Protein AF-A0A1F6C4S8-F1 (afdb_monomer_lite)

Sequence (218 aa):
MKLMVLKKRGKLPQDAGGTPIMFTEGRHMRPRVSVSGRSILLPSPMGRSEFFPLQNGQQFLFVRDLGKKTRNAWFAGMDEQYPFVTRMPWRTFKVWKKRGEKAFYEALRPSVITNLEELHTPRRAERQGDMWLFPMPYSWDELLKAFLIVDGKSMTPRRAKKESVLDSRHCLTGRCVENVYFSYTRCWLGEGVIEAPHHKPRVLKGPHLIARTWKCGD

Radius of gyration: 19.43 Å; chains: 1; bounding box: 50×36×51 Å

Foldseek 3Di:
DDDPPPPDDDDDDQAALPQGEDEDDDPPDDFDQFDDFSYTYGHDCPDRWDWAADPNRQKIKIWDDPDDPDIWIKIWGDDPHGTDIDTDDVVLVVQCVPPNDVSSVVLLDDPLQVVQVVVDPPWHWDDDHQKTKTQDPDAPVVVQVVCCVPVVDRWDWDAFDQPDFPPDQKTDGGTKTFQDADPNFGWIWGAAWIDGVPTDIDHRHGIIIMGGSDDPDD

Secondary structure (DSSP, 8-state):
-------S-PPPP-EETTEEEEEEP-SSS----EEETTEEEEE---SSEEEEEEGGGTEEEEEEE-STT-EEEEEEEEETTEEEEEEE-HHHHHHHHHHHHHHHHHHHS-HHHHHHHHHTTT---EEETTEEEEE-SS-HHHHHHHHHHHHS-----EEEEEEESTTSS-EEEEEEEEEEEETTEEEEEEEEEEEETTEEEEEEEEEEEEEES-----

Organism: NCBI:txid1798476

pLDDT: mean 82.68, std 16.05, range [26.66, 98.19]

Structure (mmCIF, N/CA/C/O backbone):
data_AF-A0A1F6C4S8-F1
#
_entry.id   AF-A0A1F6C4S8-F1
#
loop_
_atom_site.group_PDB
_atom_site.id
_atom_site.type_symbol
_atom_site.label_atom_id
_atom_site.label_alt_id
_atom_site.label_comp_id
_atom_site.label_asym_id
_atom_site.label_entity_id
_atom_site.label_seq_id
_atom_site.pdbx_PDB_ins_code
_atom_site.Cartn_x
_atom_site.Cartn_y
_atom_site.Cartn_z
_atom_site.occupancy
_atom_site.B_iso_or_equiv
_atom_site.auth_seq_id
_atom_site.auth_comp_id
_atom_site.auth_asym_id
_atom_site.auth_atom_id
_atom_site.pdbx_PDB_model_num
ATOM 1 N N . MET A 1 1 ? -20.521 19.482 8.879 1.00 34.78 1 MET A N 1
ATOM 2 C CA . MET A 1 1 ? -20.114 18.098 9.215 1.00 34.78 1 MET A CA 1
ATOM 3 C C . MET A 1 1 ? -20.315 17.894 10.718 1.00 34.78 1 MET A C 1
ATOM 5 O O . MET A 1 1 ? -19.583 18.492 11.497 1.00 34.78 1 MET A O 1
ATOM 9 N N . LYS A 1 2 ? -21.364 17.177 11.151 1.00 26.66 2 LYS A N 1
ATOM 10 C CA . LYS A 1 2 ? -21.615 16.930 12.585 1.00 26.66 2 LYS A CA 1
ATOM 11 C C . LYS A 1 2 ? -20.553 15.956 13.100 1.00 26.66 2 LYS A C 1
ATOM 13 O O . LYS A 1 2 ? -20.546 14.797 12.703 1.00 26.66 2 LYS A O 1
ATOM 18 N N . LEU A 1 3 ? -19.652 16.425 13.965 1.00 29.69 3 LEU A N 1
ATOM 19 C CA . LEU A 1 3 ? -18.779 15.537 14.726 1.00 29.69 3 LEU A CA 1
ATOM 20 C C . LEU A 1 3 ? -19.650 14.647 15.625 1.00 29.69 3 LEU A C 1
ATOM 22 O O . LEU A 1 3 ? -20.226 15.135 16.598 1.00 29.69 3 LEU A O 1
ATOM 26 N N . MET A 1 4 ? -19.692 13.341 15.362 1.00 28.86 4 MET A N 1
ATOM 27 C CA . MET A 1 4 ? -20.004 12.369 16.411 1.00 28.86 4 MET A CA 1
ATOM 28 C C . MET A 1 4 ? -18.773 12.246 17.308 1.00 28.86 4 MET A C 1
ATOM 30 O O . MET A 1 4 ? -17.944 11.356 17.160 1.00 28.86 4 MET A O 1
ATOM 34 N N . VAL A 1 5 ? -18.633 13.184 18.245 1.00 34.03 5 VAL A N 1
ATOM 35 C CA . VAL A 1 5 ? -17.790 12.956 19.418 1.00 34.03 5 VAL A CA 1
ATOM 36 C C . VAL A 1 5 ? -18.531 11.927 20.266 1.00 34.03 5 VAL A C 1
ATOM 38 O O . VAL A 1 5 ? -19.573 12.239 20.843 1.00 34.03 5 VAL A O 1
ATOM 41 N N . LEU A 1 6 ? -18.013 10.699 20.337 1.00 40.66 6 LEU A N 1
ATOM 42 C CA . LEU A 1 6 ? -18.494 9.651 21.243 1.00 40.66 6 LEU A CA 1
ATOM 43 C C . LEU A 1 6 ? -18.205 10.059 22.700 1.00 40.66 6 LEU A C 1
ATOM 45 O O . LEU A 1 6 ? -17.291 9.562 23.347 1.00 40.66 6 LEU A O 1
ATOM 49 N N . LYS A 1 7 ? -18.981 11.016 23.218 1.00 38.03 7 LYS A N 1
ATOM 50 C CA . LYS A 1 7 ? -19.024 11.391 24.641 1.00 38.03 7 LYS A CA 1
ATOM 51 C C . LYS A 1 7 ? -20.277 10.881 25.362 1.00 38.03 7 LYS A C 1
ATOM 53 O O . LYS A 1 7 ? -20.412 11.097 26.560 1.00 38.03 7 LYS A O 1
ATOM 58 N N . LYS A 1 8 ? -21.169 10.158 24.682 1.00 33.06 8 LYS A N 1
ATOM 59 C CA . LYS A 1 8 ? -22.319 9.470 25.289 1.00 33.06 8 LYS A CA 1
ATOM 60 C C . LYS A 1 8 ? -22.552 8.146 24.571 1.00 33.06 8 LYS A C 1
ATOM 62 O O . LYS A 1 8 ? -22.814 8.179 23.380 1.00 33.06 8 LYS A O 1
ATOM 67 N N . ARG A 1 9 ? -22.431 7.030 25.306 1.00 39.50 9 ARG A N 1
ATOM 68 C CA . ARG A 1 9 ? -23.038 5.695 25.085 1.00 39.50 9 ARG A CA 1
ATOM 69 C C . ARG A 1 9 ? -23.632 5.434 23.680 1.00 39.50 9 ARG A C 1
ATOM 71 O O . ARG A 1 9 ? -24.815 5.138 23.556 1.00 39.50 9 ARG A O 1
ATOM 78 N N . GLY A 1 10 ? -22.829 5.543 22.625 1.00 47.66 10 GLY A N 1
ATOM 79 C CA . GLY A 1 10 ? -23.188 5.015 21.313 1.00 47.66 10 GLY A CA 1
ATOM 80 C C . GLY A 1 10 ? -22.965 3.510 21.332 1.00 47.66 10 GLY A C 1
ATOM 81 O O . GLY A 1 10 ? -22.004 3.055 21.957 1.00 47.66 10 GLY A O 1
ATOM 82 N N . LYS A 1 11 ? -23.838 2.733 20.680 1.00 58.25 11 LYS A N 1
ATOM 83 C CA . LYS A 1 11 ? -23.533 1.325 20.402 1.00 58.25 11 LYS A CA 1
ATOM 84 C C . LYS A 1 11 ? -22.200 1.291 19.654 1.00 58.25 11 LYS A C 1
ATOM 86 O O . LYS A 1 11 ? -22.031 2.012 18.671 1.00 58.25 11 LYS A O 1
ATOM 91 N N . LEU A 1 12 ? -21.244 0.525 20.171 1.00 69.94 12 LEU A N 1
ATOM 92 C CA . LEU A 1 12 ? -19.985 0.286 19.475 1.00 69.94 12 LEU A CA 1
ATOM 93 C C . LEU A 1 12 ? -20.300 -0.313 18.101 1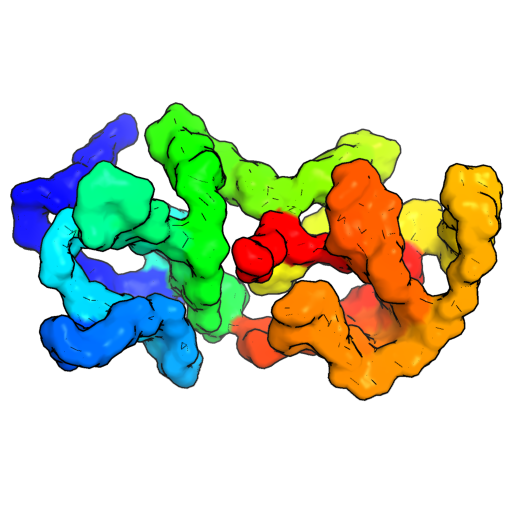.00 69.94 12 LEU A C 1
ATOM 95 O O . LEU A 1 12 ? -21.265 -1.080 18.006 1.00 69.94 12 LEU A O 1
ATOM 99 N N . PRO A 1 13 ? -19.533 0.031 17.052 1.00 76.88 13 PRO A N 1
ATOM 100 C CA . PRO A 1 13 ? -19.725 -0.608 15.762 1.00 76.88 13 PRO A CA 1
ATOM 101 C C . PRO A 1 13 ? -19.552 -2.119 15.945 1.00 76.88 13 PRO A C 1
ATOM 103 O O . PRO A 1 13 ? -18.583 -2.566 16.561 1.00 76.88 13 PRO A O 1
ATOM 106 N N . GLN A 1 14 ? -20.544 -2.877 15.484 1.00 83.44 14 GLN A N 1
ATOM 107 C CA . GLN A 1 14 ? -20.555 -4.338 15.574 1.00 83.44 14 GLN A CA 1
ATOM 108 C C . GLN A 1 14 ? -19.914 -4.974 14.340 1.00 83.44 14 GLN A C 1
ATOM 110 O O . GLN A 1 14 ? -19.445 -6.107 14.413 1.00 83.44 14 GLN A O 1
ATOM 115 N N . ASP A 1 15 ? -19.832 -4.227 13.239 1.00 87.00 15 ASP A N 1
ATOM 116 C CA . ASP A 1 15 ? -19.178 -4.631 12.008 1.00 87.00 15 ASP A CA 1
ATOM 117 C C . ASP A 1 15 ? -18.575 -3.432 11.253 1.00 87.00 15 ASP A C 1
ATOM 119 O O . ASP A 1 15 ? -18.863 -2.269 11.552 1.00 87.00 15 ASP A O 1
ATOM 123 N N . ALA A 1 16 ? -17.711 -3.734 10.286 1.00 83.19 16 ALA A N 1
ATOM 124 C CA . ALA A 1 16 ? -17.280 -2.815 9.242 1.00 83.19 16 ALA A CA 1
ATOM 125 C C . ALA A 1 16 ? -17.349 -3.538 7.896 1.00 83.19 16 ALA A C 1
ATOM 127 O O . ALA A 1 16 ? -16.671 -4.549 7.703 1.00 83.19 16 ALA A O 1
ATOM 128 N N . GLY A 1 17 ? -18.195 -3.053 6.985 1.00 78.62 17 GLY A N 1
ATOM 129 C CA . GLY A 1 17 ? -18.415 -3.689 5.682 1.00 78.62 17 GLY A CA 1
ATOM 130 C C . GLY A 1 17 ? -18.831 -5.161 5.788 1.00 78.62 17 GLY A C 1
ATOM 131 O O . GLY A 1 17 ? -18.385 -5.973 4.979 1.00 78.62 17 GLY A O 1
ATOM 132 N N . GLY A 1 18 ? -19.612 -5.524 6.814 1.00 81.94 18 GLY A N 1
ATOM 133 C CA . GLY A 1 18 ? -20.037 -6.904 7.065 1.00 81.94 18 GLY A CA 1
ATOM 134 C C . GLY A 1 18 ? -19.012 -7.788 7.787 1.00 81.94 18 GLY A C 1
ATOM 135 O O . GLY A 1 18 ? -19.327 -8.938 8.088 1.00 81.94 18 GLY A O 1
ATOM 136 N N . THR A 1 19 ? -17.812 -7.287 8.110 1.00 83.88 19 THR A N 1
ATOM 137 C CA . THR A 1 19 ? -16.880 -8.002 8.999 1.00 83.88 19 THR A CA 1
ATOM 138 C C . THR A 1 19 ? -17.174 -7.684 10.461 1.00 83.88 19 THR A C 1
ATOM 140 O O . THR A 1 19 ? -17.049 -6.519 10.841 1.00 83.88 19 THR A O 1
ATOM 143 N N . PRO A 1 20 ? -17.439 -8.697 11.312 1.00 89.00 20 PRO A N 1
ATOM 144 C CA . PRO A 1 20 ? -17.612 -8.512 12.747 1.00 89.00 20 PRO A CA 1
ATOM 145 C C . PRO A 1 20 ? -16.419 -7.831 13.429 1.00 89.00 20 PRO A C 1
ATOM 147 O O . PRO A 1 20 ? -15.257 -8.204 13.229 1.00 89.00 20 PRO A O 1
ATOM 150 N N . ILE A 1 21 ? -16.724 -6.883 14.311 1.00 88.12 21 ILE A N 1
ATOM 151 C CA . ILE A 1 21 ? -15.776 -6.257 15.231 1.00 88.12 21 ILE A CA 1
ATOM 152 C C . ILE A 1 21 ? -15.985 -6.884 16.608 1.00 88.12 21 ILE A C 1
ATOM 154 O O . ILE A 1 21 ? -17.029 -6.714 17.236 1.00 88.12 21 ILE A O 1
ATOM 158 N N . MET A 1 22 ? -14.978 -7.609 17.089 1.00 87.00 22 MET A N 1
ATOM 159 C CA . MET A 1 22 ? -15.005 -8.236 18.408 1.00 87.00 22 MET A CA 1
ATOM 160 C C . MET A 1 22 ? -14.165 -7.427 19.385 1.00 87.00 22 MET A C 1
ATOM 162 O O . MET A 1 22 ? -13.027 -7.050 19.096 1.00 87.00 22 MET A O 1
ATOM 166 N N . PHE A 1 23 ? -14.715 -7.203 20.5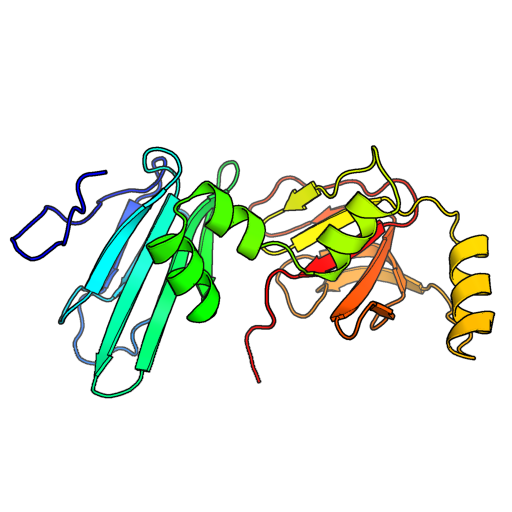72 1.00 83.50 23 PHE A N 1
ATOM 167 C CA . PHE A 1 23 ? -14.039 -6.486 21.639 1.00 83.50 23 PHE A CA 1
ATOM 168 C C . PHE A 1 23 ? -13.470 -7.482 22.646 1.00 83.50 23 PHE A C 1
ATOM 170 O O . PHE A 1 23 ? -14.220 -8.220 23.274 1.00 83.50 23 PHE A O 1
ATOM 177 N N . THR A 1 24 ? -12.147 -7.524 22.809 1.00 76.69 24 THR A N 1
ATOM 178 C CA . THR A 1 24 ? -11.516 -8.437 23.770 1.00 76.69 24 THR A CA 1
ATOM 179 C C . THR A 1 24 ? -11.735 -7.928 25.193 1.00 76.69 24 THR A C 1
ATOM 181 O O . THR A 1 24 ? -11.304 -6.815 25.528 1.00 76.69 24 THR A O 1
ATOM 184 N N . GLU A 1 25 ? -12.366 -8.742 26.033 1.00 63.88 25 GLU A N 1
ATOM 185 C CA . GLU A 1 25 ? -12.533 -8.483 27.462 1.00 63.88 25 GLU A CA 1
ATOM 186 C C . GLU A 1 25 ? -11.276 -8.925 28.224 1.00 63.88 25 GLU A C 1
ATOM 188 O O . GLU A 1 25 ? -10.832 -10.063 28.118 1.00 63.88 25 GLU A O 1
ATOM 193 N N . GLY A 1 26 ? -10.653 -8.011 28.972 1.00 54.91 26 GLY A N 1
ATOM 194 C CA . GLY A 1 26 ? -9.509 -8.352 29.819 1.00 54.91 26 GLY A CA 1
ATOM 195 C C . GLY A 1 26 ? -8.641 -7.152 30.178 1.00 54.91 26 GLY A C 1
ATOM 196 O O . GLY A 1 26 ? -8.022 -6.536 29.314 1.00 54.91 26 GLY A O 1
ATOM 197 N N . ARG A 1 27 ? -8.538 -6.845 31.478 1.00 50.50 27 ARG A N 1
ATOM 198 C CA . ARG A 1 27 ? -7.627 -5.811 32.015 1.00 50.50 27 ARG A CA 1
ATOM 199 C C . ARG A 1 27 ? -6.143 -6.213 31.947 1.00 50.50 27 ARG A C 1
ATOM 201 O O . ARG A 1 27 ? -5.288 -5.347 32.099 1.00 50.50 27 ARG A O 1
ATOM 208 N N . HIS A 1 28 ? -5.842 -7.495 31.706 1.00 44.47 28 HIS A N 1
ATOM 209 C CA . HIS A 1 28 ? -4.497 -8.071 31.861 1.00 44.47 28 HIS A CA 1
ATOM 210 C C . HIS A 1 28 ? -3.870 -8.637 30.580 1.00 44.47 28 HIS A C 1
ATOM 212 O O . HIS A 1 28 ? -2.682 -8.952 30.578 1.00 44.47 28 HIS A O 1
ATOM 218 N N . MET A 1 29 ? -4.607 -8.720 29.469 1.00 47.84 29 MET A N 1
ATOM 219 C CA . MET A 1 29 ? -4.003 -9.065 28.181 1.00 47.84 29 MET A CA 1
ATOM 220 C C . MET A 1 29 ? -3.541 -7.792 27.480 1.00 47.84 29 MET A C 1
ATOM 222 O O . MET A 1 29 ? -4.296 -6.825 27.364 1.00 47.84 29 MET A O 1
ATOM 226 N N . ARG A 1 30 ? -2.284 -7.780 27.014 1.00 54.19 30 ARG A N 1
ATOM 227 C CA . ARG A 1 30 ? -1.756 -6.686 26.189 1.00 54.19 30 ARG A CA 1
ATOM 228 C C . ARG A 1 30 ? -2.772 -6.395 25.083 1.00 54.19 30 ARG A C 1
ATOM 230 O O . ARG A 1 30 ? -3.101 -7.311 24.330 1.00 54.19 30 ARG A O 1
ATOM 237 N N . PRO A 1 31 ? -3.273 -5.161 24.969 1.00 56.28 31 PRO A N 1
ATOM 238 C CA . PRO A 1 31 ? -4.319 -4.871 24.014 1.00 56.28 31 PRO A CA 1
ATOM 239 C C . PRO A 1 31 ? -3.799 -5.055 22.595 1.00 56.28 31 PRO A C 1
ATOM 241 O O . PRO A 1 31 ? -2.996 -4.255 22.111 1.00 56.28 31 PRO A O 1
ATOM 244 N N . ARG A 1 32 ? -4.246 -6.123 21.939 1.00 70.38 32 ARG A N 1
ATOM 245 C CA . ARG A 1 32 ? -3.911 -6.400 20.548 1.00 70.38 32 ARG A CA 1
ATOM 246 C C . ARG A 1 32 ? -5.055 -5.929 19.672 1.00 70.38 32 ARG A C 1
ATOM 248 O O . ARG A 1 32 ? -6.169 -6.423 19.760 1.00 70.38 32 ARG A O 1
ATOM 255 N N . VAL A 1 33 ? -4.743 -4.935 18.851 1.00 82.25 33 VAL A N 1
ATOM 256 C CA . VAL A 1 33 ? -5.532 -4.604 17.672 1.00 82.25 33 VAL A CA 1
ATOM 257 C C . VAL A 1 33 ? -5.020 -5.505 16.551 1.00 82.25 33 VAL A C 1
ATOM 259 O O . VAL A 1 33 ? -3.852 -5.396 16.174 1.00 82.25 33 VAL A O 1
ATOM 262 N N . SER A 1 34 ? -5.849 -6.430 16.076 1.00 84.88 34 SER A N 1
ATOM 263 C CA . SER A 1 34 ? -5.448 -7.453 15.098 1.00 84.88 34 SER A CA 1
ATOM 264 C C . SER A 1 34 ? -6.632 -7.959 14.276 1.00 84.88 34 SER A C 1
ATOM 266 O O . SER A 1 34 ? -7.782 -7.738 14.635 1.00 84.88 34 SER A O 1
ATOM 268 N N . VAL A 1 35 ? -6.349 -8.681 13.194 1.00 83.31 35 VAL A N 1
ATOM 269 C CA . VAL A 1 35 ? -7.344 -9.476 12.460 1.00 83.31 35 VAL A CA 1
ATOM 270 C C . VAL A 1 35 ? -7.226 -10.935 12.899 1.00 83.31 35 VAL A C 1
ATOM 272 O O . VAL A 1 35 ? -6.113 -11.452 12.990 1.00 83.31 35 VAL A O 1
ATOM 275 N N . SER A 1 36 ? -8.358 -11.587 13.163 1.00 82.31 36 SER A N 1
ATOM 276 C CA . SER A 1 36 ? -8.460 -13.025 13.425 1.00 82.31 36 SER A CA 1
ATOM 277 C C . SER A 1 36 ? -9.545 -13.618 12.530 1.00 82.31 36 SER A C 1
ATOM 279 O O . SER A 1 36 ? -10.724 -13.298 12.683 1.00 82.31 36 SER A O 1
ATOM 281 N N . GLY A 1 37 ? -9.150 -14.434 11.551 1.00 81.44 37 GLY A N 1
ATOM 282 C CA . GLY A 1 37 ? -10.067 -14.945 10.531 1.00 81.44 37 GLY A CA 1
ATOM 283 C C . GLY A 1 37 ? -10.786 -13.810 9.794 1.00 81.44 37 GLY A C 1
ATOM 284 O O . GLY A 1 37 ? -10.145 -12.951 9.192 1.00 81.44 37 GLY A O 1
ATOM 285 N N . ARG A 1 38 ? -12.121 -13.796 9.865 1.00 83.94 38 ARG A N 1
ATOM 286 C CA . ARG A 1 38 ? -12.981 -12.749 9.286 1.00 83.94 38 ARG A CA 1
ATOM 287 C C . ARG A 1 38 ? -13.405 -11.684 10.298 1.00 83.94 38 ARG A C 1
ATOM 289 O O . ARG A 1 38 ? -14.456 -11.081 10.136 1.00 83.94 38 ARG A O 1
ATOM 296 N N . SER A 1 39 ? -12.641 -11.478 11.364 1.00 86.69 39 SER A N 1
ATOM 297 C CA . SER A 1 39 ? -13.039 -10.573 12.441 1.00 86.69 39 SER A CA 1
ATOM 298 C C . SER A 1 39 ? -11.917 -9.624 12.823 1.00 86.69 39 SER A C 1
ATOM 300 O O . SER A 1 39 ? -10.742 -9.999 12.867 1.00 86.69 39 SER A O 1
ATOM 302 N N . ILE A 1 40 ? -12.287 -8.378 13.114 1.00 87.00 40 ILE A N 1
ATOM 303 C CA . ILE A 1 40 ? -11.364 -7.364 13.622 1.00 87.00 40 ILE A CA 1
ATOM 304 C C . ILE A 1 40 ? -11.447 -7.389 15.144 1.00 87.00 40 ILE A C 1
ATOM 306 O O . ILE A 1 40 ? -12.492 -7.106 15.728 1.00 87.00 40 ILE A O 1
ATOM 310 N N . LEU A 1 41 ? -10.337 -7.742 15.785 1.00 88.12 41 LEU A N 1
ATOM 311 C CA . LEU A 1 41 ? -10.203 -7.752 17.233 1.00 88.12 41 LEU A CA 1
ATOM 312 C C . LEU A 1 41 ? -9.727 -6.381 17.695 1.00 88.12 41 LEU A C 1
ATOM 314 O O . LEU A 1 41 ? -8.638 -5.930 17.325 1.00 88.12 41 LEU A O 1
ATOM 318 N N . LEU A 1 42 ? -10.535 -5.733 18.523 1.00 86.50 42 LEU A N 1
ATOM 319 C CA . LEU A 1 42 ? -10.202 -4.477 19.175 1.00 86.50 42 LEU A CA 1
ATOM 320 C C . LEU A 1 42 ? -10.205 -4.678 20.688 1.00 86.50 42 LEU A C 1
ATOM 322 O O . LEU A 1 42 ? -10.982 -5.472 21.212 1.00 86.50 42 LEU A O 1
ATOM 326 N N . PRO A 1 43 ? -9.360 -3.957 21.434 1.00 80.75 43 PRO A N 1
ATOM 327 C CA . PRO A 1 43 ? -9.474 -3.962 22.879 1.00 80.75 43 PRO A CA 1
ATOM 328 C C . PRO A 1 43 ? -10.832 -3.391 23.283 1.00 80.75 43 PRO A C 1
ATOM 330 O O . PRO A 1 43 ? -11.266 -2.383 22.716 1.00 80.75 43 PRO A O 1
ATOM 333 N N . SER A 1 44 ? -11.467 -3.992 24.295 1.00 74.31 44 SER A N 1
ATOM 334 C CA . SER A 1 44 ? -12.641 -3.390 24.926 1.00 74.31 44 SER A CA 1
ATOM 335 C C . SER A 1 44 ? -12.343 -1.920 25.252 1.00 74.31 44 SER A C 1
ATOM 337 O O . SER A 1 44 ? -11.230 -1.616 25.710 1.00 74.31 44 SER A O 1
ATOM 339 N N . PRO A 1 45 ? -13.276 -0.989 24.979 1.00 66.62 45 PRO A N 1
ATOM 340 C CA . PRO A 1 45 ? -13.074 0.439 25.182 1.00 66.62 45 PRO A CA 1
ATOM 341 C C . PRO A 1 45 ? -13.085 0.780 26.679 1.00 66.62 45 PRO A C 1
ATOM 343 O O . PRO A 1 45 ? -13.945 1.488 27.189 1.00 66.62 45 PRO A O 1
ATOM 346 N N . MET A 1 46 ? -12.089 0.289 27.407 1.00 58.25 46 MET A N 1
ATOM 347 C CA . MET A 1 46 ? -11.763 0.721 28.754 1.00 58.25 46 MET A CA 1
ATOM 348 C C . MET A 1 46 ? -10.923 1.997 28.623 1.00 58.25 46 MET A C 1
ATOM 350 O O . MET A 1 46 ? -9.704 1.938 28.454 1.00 58.25 46 MET A O 1
ATOM 354 N N . GLY A 1 47 ? -11.590 3.156 28.594 1.00 62.75 47 GLY A N 1
ATOM 355 C CA . GLY A 1 47 ? -10.967 4.482 28.485 1.00 62.75 47 GLY A CA 1
ATOM 356 C C . GLY A 1 47 ? -11.566 5.369 27.385 1.00 62.75 47 GLY A C 1
ATOM 357 O O . GLY A 1 47 ? -12.663 5.122 26.890 1.00 62.75 47 GLY A O 1
ATOM 358 N N . ARG A 1 48 ? -10.832 6.420 26.988 1.00 72.12 48 ARG A N 1
ATOM 359 C CA . ARG A 1 48 ? -11.204 7.334 25.889 1.00 72.12 48 ARG A CA 1
ATOM 360 C C . ARG A 1 48 ? -10.796 6.726 24.544 1.00 72.12 48 ARG A C 1
ATOM 362 O O . ARG A 1 48 ? -9.766 7.095 23.981 1.00 72.12 48 ARG A O 1
ATOM 369 N N . SER A 1 49 ? -11.565 5.746 24.080 1.00 79.56 49 SER A N 1
ATOM 370 C CA . SER A 1 49 ? -11.432 5.234 22.713 1.00 79.56 49 SER A CA 1
ATOM 371 C C . SER A 1 49 ? -12.437 5.932 21.804 1.00 79.56 49 SER A C 1
ATOM 373 O O . SER A 1 49 ? -13.586 6.130 22.193 1.00 79.56 49 SER A O 1
ATOM 375 N N . GLU A 1 50 ? -12.007 6.311 20.607 1.00 84.88 50 GLU A N 1
ATOM 376 C CA . GLU A 1 50 ? -12.834 6.987 19.611 1.00 84.88 50 GLU A CA 1
ATOM 377 C C . GLU A 1 50 ? -12.871 6.154 18.327 1.00 84.88 50 GLU A C 1
ATOM 379 O O . GLU A 1 50 ? -11.856 5.608 17.892 1.00 84.88 50 GLU A O 1
ATOM 384 N N . PHE A 1 51 ? -14.059 6.065 17.736 1.00 86.62 51 PHE A N 1
ATOM 385 C CA . PHE A 1 51 ? -14.316 5.377 16.479 1.00 86.62 51 PHE A CA 1
ATOM 386 C C . PHE A 1 51 ? -14.822 6.377 15.453 1.00 86.62 51 PHE A C 1
ATOM 388 O O . PHE A 1 51 ? -15.732 7.155 15.744 1.00 86.62 51 PHE A O 1
ATOM 395 N N . PHE A 1 52 ? -14.255 6.323 14.254 1.00 89.31 52 PHE A N 1
ATOM 396 C CA . PHE A 1 52 ? -14.624 7.207 13.158 1.00 89.31 52 PHE A CA 1
ATOM 397 C C . PHE A 1 52 ? -14.894 6.376 11.904 1.00 89.31 52 PHE A C 1
ATOM 399 O O . PHE A 1 52 ? -13.939 5.837 11.346 1.00 89.31 52 PHE A O 1
ATOM 406 N N . PRO A 1 53 ? -16.157 6.230 11.472 1.00 90.12 53 PRO A N 1
ATOM 407 C CA . PRO A 1 53 ? -16.467 5.506 10.247 1.00 90.12 53 PRO A CA 1
ATOM 408 C C . PRO A 1 53 ? -15.917 6.253 9.024 1.00 90.12 53 PRO A C 1
ATOM 410 O O . PRO A 1 53 ? -15.890 7.484 8.999 1.00 90.12 53 PRO A O 1
ATOM 413 N N . LEU A 1 54 ? -15.495 5.486 8.026 1.00 90.25 54 LEU A N 1
ATOM 414 C CA . LEU A 1 54 ? -15.023 5.901 6.705 1.00 90.25 54 LEU A CA 1
ATOM 415 C C . LEU A 1 54 ? -15.745 5.060 5.645 1.00 90.25 54 LEU A C 1
ATOM 417 O O . LEU A 1 54 ? -16.249 3.977 5.960 1.00 90.25 54 LEU A O 1
ATOM 421 N N . GLN A 1 55 ? -15.798 5.533 4.400 1.00 88.81 55 GLN A N 1
ATOM 422 C CA . GLN A 1 55 ? -16.416 4.832 3.267 1.00 88.81 55 GLN A CA 1
ATOM 423 C C . GLN A 1 55 ? -17.781 4.229 3.623 1.00 88.81 55 GLN A C 1
ATOM 425 O O . GLN A 1 55 ? -18.021 3.034 3.461 1.00 88.81 55 GLN A O 1
ATOM 430 N N . ASN A 1 56 ? -18.667 5.055 4.186 1.00 86.00 56 ASN A N 1
ATOM 431 C CA . ASN A 1 56 ? -20.013 4.647 4.604 1.00 86.00 56 ASN A CA 1
ATOM 432 C C . ASN A 1 56 ? -20.036 3.429 5.555 1.00 86.00 56 ASN A C 1
ATOM 434 O O . ASN A 1 56 ? -20.974 2.640 5.530 1.00 86.00 56 ASN A O 1
ATOM 438 N N . GLY A 1 57 ? -19.007 3.268 6.393 1.00 85.69 57 GLY A N 1
ATOM 439 C CA . GLY A 1 57 ? -18.910 2.185 7.376 1.00 85.69 57 GLY A CA 1
ATOM 440 C C . GLY A 1 57 ? -18.193 0.927 6.879 1.00 85.69 57 GLY A C 1
ATOM 441 O O . GLY A 1 57 ? -18.056 -0.022 7.646 1.00 85.69 57 GLY A O 1
ATOM 442 N N . GLN A 1 58 ? -17.683 0.902 5.642 1.00 88.44 58 GLN A N 1
ATOM 443 C CA . GLN A 1 58 ? -16.811 -0.190 5.182 1.00 88.44 58 GLN A CA 1
ATOM 444 C C . GLN A 1 58 ? -15.454 -0.183 5.889 1.00 88.44 58 GLN A C 1
ATOM 446 O O . GLN A 1 58 ? -14.819 -1.225 6.064 1.00 88.44 58 GLN A O 1
ATOM 451 N N . GLN A 1 59 ? -15.006 1.003 6.296 1.00 90.88 59 GLN A N 1
ATOM 452 C CA . GLN A 1 59 ? -13.731 1.218 6.957 1.00 90.88 59 GLN A CA 1
ATOM 453 C C . GLN A 1 59 ? -13.904 2.140 8.161 1.00 90.88 59 GLN A C 1
ATOM 455 O O . GLN A 1 59 ? -14.931 2.795 8.328 1.00 90.88 59 GLN A O 1
ATOM 460 N N . PHE A 1 60 ? -12.916 2.181 9.046 1.00 91.12 60 PHE A N 1
ATOM 461 C CA . PHE A 1 60 ? -12.944 3.046 10.214 1.00 91.12 60 PHE A CA 1
ATOM 462 C C . PHE A 1 60 ? -11.548 3.386 10.724 1.00 91.12 60 PHE A C 1
ATOM 464 O O . PHE A 1 60 ? -10.571 2.659 10.526 1.00 91.12 60 PHE A O 1
ATOM 471 N N . LEU A 1 61 ? -11.474 4.501 11.445 1.00 91.12 61 LEU A N 1
ATOM 472 C CA . LEU A 1 61 ? -10.345 4.843 12.292 1.00 91.12 61 LEU A CA 1
ATOM 473 C C . LEU A 1 61 ? -10.696 4.501 13.733 1.00 91.12 61 LEU A C 1
ATOM 475 O O . LEU A 1 61 ? -11.723 4.935 14.255 1.00 91.12 61 LEU A O 1
ATOM 479 N N . PHE A 1 62 ? -9.815 3.755 14.383 1.00 89.88 62 PHE A N 1
ATOM 480 C CA . PHE A 1 62 ? -9.874 3.504 15.813 1.00 89.88 62 PHE A CA 1
ATOM 481 C C . PHE A 1 62 ? -8.754 4.282 16.485 1.00 89.88 62 PHE A C 1
ATOM 483 O O . PHE A 1 62 ? -7.585 4.129 16.134 1.00 89.88 62 PHE A O 1
ATOM 490 N N . VAL A 1 63 ? -9.093 5.131 17.446 1.00 88.56 63 VAL A N 1
ATOM 491 C CA . VAL A 1 63 ? -8.123 5.874 18.247 1.00 88.56 63 VAL A CA 1
ATOM 492 C C . VAL A 1 63 ? -8.257 5.438 19.683 1.00 88.56 63 VAL A C 1
ATOM 494 O O . VAL A 1 63 ? -9.350 5.439 20.239 1.00 88.56 63 VAL A O 1
ATOM 497 N N . ARG A 1 64 ? -7.128 5.118 20.306 1.00 82.81 64 ARG A N 1
ATOM 498 C CA . ARG A 1 64 ? -7.079 4.817 21.729 1.00 82.81 64 ARG A CA 1
ATOM 499 C C . ARG A 1 64 ? -6.101 5.736 22.432 1.00 82.81 64 ARG A C 1
ATOM 501 O O . ARG A 1 64 ? -4.919 5.788 22.082 1.00 82.81 64 ARG A O 1
ATOM 508 N N . ASP A 1 65 ? -6.606 6.427 23.446 1.00 76.81 65 ASP A N 1
ATOM 509 C CA . ASP A 1 65 ? -5.785 7.139 24.417 1.00 76.81 65 ASP A CA 1
ATOM 510 C C . ASP A 1 65 ? -5.297 6.141 25.483 1.00 76.81 65 ASP A C 1
ATOM 512 O O . ASP A 1 65 ? -6.106 5.546 26.199 1.00 76.81 65 ASP A O 1
ATOM 516 N N . LEU A 1 66 ? -3.982 5.905 25.543 1.00 69.69 66 LEU A N 1
ATOM 517 C CA . LEU A 1 66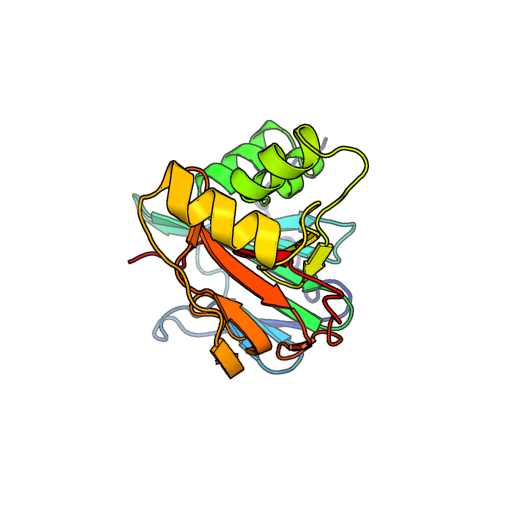 ? -3.348 5.030 26.537 1.00 69.69 66 LEU A CA 1
ATOM 518 C C . LEU A 1 66 ? -2.785 5.818 27.737 1.00 69.69 66 LEU A C 1
ATOM 520 O O . LEU A 1 66 ? -2.071 5.245 28.557 1.00 69.69 66 LEU A O 1
ATOM 524 N N . GLY A 1 67 ? -3.093 7.115 27.865 1.00 64.62 67 GLY A N 1
ATOM 525 C CA . GLY A 1 67 ? -2.585 7.982 28.930 1.00 64.62 67 GLY A CA 1
ATOM 526 C C . GLY A 1 67 ? -1.644 9.080 28.422 1.00 64.62 67 GLY A C 1
ATOM 527 O O . GLY A 1 67 ? -1.516 9.314 27.223 1.00 64.62 67 GLY A O 1
ATOM 528 N N . LYS A 1 68 ? -0.987 9.782 29.363 1.00 54.56 68 LYS A N 1
ATOM 529 C CA . LYS A 1 68 ? -0.523 11.186 29.249 1.00 54.56 68 LYS A CA 1
ATOM 530 C C . LYS A 1 68 ? 0.281 11.595 27.996 1.00 54.56 68 LYS A C 1
ATOM 532 O O . LYS A 1 68 ? 0.372 12.799 27.770 1.00 54.56 68 LYS A O 1
ATOM 537 N N . LYS A 1 69 ? 0.836 10.690 27.175 1.00 56.72 69 LYS A N 1
ATOM 538 C CA . LYS A 1 69 ? 1.541 11.051 25.920 1.00 56.72 69 LYS A CA 1
ATOM 539 C C . LYS A 1 69 ? 1.411 10.059 24.751 1.00 56.72 69 LYS A C 1
ATOM 541 O O . LYS A 1 69 ? 1.954 10.334 23.685 1.00 56.72 69 LYS A O 1
ATOM 546 N N . THR A 1 70 ? 0.698 8.941 24.890 1.00 61.81 70 THR A N 1
ATOM 547 C CA . THR A 1 70 ? 0.646 7.897 23.849 1.00 61.81 70 THR A CA 1
ATOM 548 C C . THR A 1 70 ? -0.770 7.709 23.322 1.00 61.81 70 THR A C 1
ATOM 550 O O . THR A 1 70 ? -1.608 7.019 23.901 1.00 61.81 70 THR A O 1
ATOM 553 N N . ARG A 1 71 ? -1.026 8.322 22.164 1.00 75.56 71 ARG A N 1
ATOM 554 C CA . ARG A 1 71 ? -2.215 8.046 21.357 1.00 75.56 71 ARG A CA 1
ATOM 555 C C . ARG A 1 71 ? -1.832 7.152 20.204 1.00 75.56 71 ARG A C 1
ATOM 557 O O . ARG A 1 71 ? -0.981 7.509 19.391 1.00 75.56 71 ARG A O 1
ATOM 564 N N . ASN A 1 72 ? -2.483 6.005 20.144 1.00 84.88 72 ASN A N 1
ATOM 565 C CA . ASN A 1 72 ? -2.369 5.113 19.012 1.00 84.88 72 ASN A CA 1
ATOM 566 C C . ASN A 1 72 ? -3.612 5.258 18.154 1.00 84.88 72 ASN A C 1
ATOM 568 O O . ASN A 1 72 ? -4.728 5.375 18.664 1.00 84.88 72 ASN A O 1
ATOM 572 N N . ALA A 1 73 ? -3.388 5.268 16.850 1.00 88.75 73 ALA A N 1
ATOM 573 C CA . ALA A 1 73 ? -4.450 5.308 15.880 1.00 88.75 73 ALA A CA 1
ATOM 574 C C . ALA A 1 73 ? -4.256 4.159 14.896 1.00 88.75 73 ALA A C 1
ATOM 576 O O . ALA A 1 73 ? -3.131 3.851 14.487 1.00 88.75 73 ALA A O 1
ATOM 577 N N . TRP A 1 74 ? -5.360 3.521 14.550 1.00 88.88 74 TRP A N 1
ATOM 578 C CA . TRP A 1 74 ? -5.421 2.405 13.629 1.00 88.88 74 TRP A CA 1
ATOM 579 C C . TRP A 1 74 ? -6.429 2.718 12.540 1.00 88.88 74 TRP A C 1
ATOM 581 O O . TRP A 1 74 ? -7.448 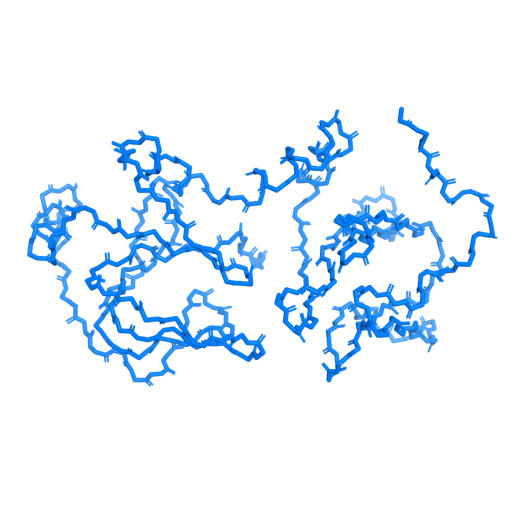3.357 12.796 1.00 88.88 74 TRP A O 1
ATOM 591 N N . PHE A 1 75 ? -6.123 2.255 11.340 1.00 89.62 75 PHE A N 1
ATOM 592 C CA . PHE A 1 75 ? -7.025 2.228 10.204 1.00 89.62 75 PHE A CA 1
ATOM 593 C C . PHE A 1 75 ? -7.392 0.770 9.951 1.00 89.62 75 PHE A C 1
ATOM 595 O O . PHE A 1 75 ? -6.506 -0.085 9.874 1.00 89.62 75 PHE A O 1
ATOM 602 N N . ALA A 1 76 ? -8.684 0.482 9.908 1.00 88.75 76 ALA A N 1
ATOM 603 C CA . ALA A 1 76 ? -9.207 -0.871 9.849 1.00 88.75 76 ALA A CA 1
ATOM 604 C C . ALA A 1 76 ? -10.497 -0.916 9.032 1.00 88.75 76 ALA A C 1
ATOM 606 O O . ALA A 1 76 ? -11.084 0.120 8.723 1.00 88.75 76 ALA A O 1
ATOM 607 N N . GLY A 1 77 ? -10.952 -2.121 8.717 1.00 88.94 77 GLY A N 1
ATOM 608 C CA . GLY A 1 77 ? -12.189 -2.353 7.983 1.00 88.94 77 GLY A CA 1
ATOM 609 C C . GLY A 1 77 ? -11.986 -3.387 6.901 1.00 88.94 77 GLY A C 1
ATOM 610 O O . GLY A 1 77 ? -11.177 -4.295 7.076 1.00 88.94 77 GLY A O 1
ATOM 611 N N . MET A 1 78 ? -12.696 -3.221 5.792 1.00 85.81 78 MET A N 1
ATOM 612 C CA . MET A 1 78 ? -12.627 -4.105 4.634 1.00 85.81 78 MET A CA 1
ATOM 613 C C . MET A 1 78 ? -11.804 -3.493 3.503 1.00 85.81 78 MET A C 1
ATOM 615 O O . MET A 1 78 ? -11.961 -2.317 3.168 1.00 85.81 78 MET A O 1
ATOM 619 N N . ASP A 1 79 ? -10.931 -4.304 2.915 1.00 77.88 79 ASP A N 1
ATOM 620 C CA . ASP A 1 79 ? -10.256 -4.035 1.646 1.00 77.88 79 ASP A CA 1
ATOM 621 C C . ASP A 1 79 ? -10.594 -5.194 0.701 1.00 77.88 79 ASP A C 1
ATOM 623 O O . ASP A 1 79 ? -10.334 -6.358 1.010 1.00 77.88 79 ASP A O 1
ATOM 627 N N . GLU A 1 80 ? -11.257 -4.892 -0.416 1.00 78.62 80 GLU A N 1
ATOM 628 C CA . GLU A 1 80 ? -11.929 -5.895 -1.255 1.00 78.62 80 GLU A CA 1
ATOM 629 C C . GLU A 1 80 ? -12.926 -6.751 -0.434 1.00 78.62 80 GLU A C 1
ATOM 631 O O . GLU A 1 80 ? -13.948 -6.241 0.024 1.00 78.62 80 GLU A O 1
ATOM 636 N N . GLN A 1 81 ? -12.655 -8.045 -0.240 1.00 77.00 81 GLN A N 1
ATOM 637 C CA . GLN A 1 81 ? -13.527 -8.985 0.486 1.00 77.00 81 GLN A CA 1
ATOM 638 C C . GLN A 1 81 ? -12.997 -9.351 1.875 1.00 77.00 81 GLN A C 1
ATOM 640 O O . GLN A 1 81 ? -13.467 -10.319 2.482 1.00 77.00 81 GLN A O 1
ATOM 645 N N . TYR A 1 82 ? -12.004 -8.619 2.380 1.00 80.75 82 TYR A N 1
ATOM 646 C CA . TYR A 1 82 ? -11.218 -9.101 3.501 1.00 80.75 82 TYR A CA 1
ATOM 647 C C . TYR A 1 82 ? -10.907 -8.039 4.551 1.00 80.75 82 TYR A C 1
ATOM 649 O O . TYR A 1 82 ? -10.642 -6.883 4.210 1.00 80.75 82 TYR A O 1
ATOM 657 N N . PRO A 1 83 ? -10.891 -8.426 5.839 1.00 84.81 83 PRO A N 1
ATOM 658 C CA . PRO A 1 83 ? -10.600 -7.484 6.893 1.00 84.81 83 PRO A CA 1
ATOM 659 C C . PRO A 1 83 ? -9.117 -7.173 6.997 1.00 84.81 83 PRO A C 1
ATOM 661 O O . PRO A 1 83 ? -8.254 -8.050 6.914 1.00 84.81 83 PRO A O 1
ATOM 664 N N . PHE A 1 84 ? -8.831 -5.916 7.296 1.00 84.69 84 PHE A N 1
ATOM 665 C CA . PHE A 1 84 ? -7.492 -5.451 7.595 1.00 84.69 84 PHE A CA 1
ATOM 666 C C . PHE A 1 84 ? -7.482 -4.602 8.862 1.00 84.69 84 PHE A C 1
ATOM 668 O O . PHE A 1 84 ? -8.479 -4.003 9.273 1.00 84.69 84 PHE A O 1
ATOM 675 N N . VAL A 1 85 ? -6.298 -4.520 9.462 1.00 84.62 85 VAL A N 1
ATOM 676 C CA . VAL A 1 85 ? -5.985 -3.482 10.430 1.00 84.62 85 VAL A CA 1
ATOM 677 C C . VAL A 1 85 ? -4.525 -3.092 10.319 1.00 84.62 85 VAL A C 1
ATOM 679 O O . VAL A 1 85 ? -3.640 -3.945 10.269 1.00 84.62 85 VAL A O 1
ATOM 682 N N . THR A 1 86 ? -4.268 -1.790 10.299 1.00 83.06 86 THR A N 1
ATOM 683 C CA . THR A 1 86 ? -2.919 -1.236 10.309 1.00 83.06 86 THR A CA 1
ATOM 684 C C . THR A 1 86 ? -2.815 -0.122 11.333 1.00 83.06 86 THR A C 1
ATOM 686 O O . THR A 1 86 ? -3.709 0.715 11.471 1.00 83.06 86 THR A O 1
ATOM 689 N N . ARG A 1 87 ? -1.696 -0.079 12.059 1.00 84.50 87 ARG A N 1
ATOM 690 C CA . ARG A 1 87 ? -1.349 1.095 12.863 1.00 84.50 87 ARG A CA 1
ATOM 691 C C . ARG A 1 87 ? -0.971 2.223 11.907 1.00 84.50 87 ARG A C 1
ATOM 693 O O . ARG A 1 87 ? -0.286 1.983 10.915 1.00 84.50 87 ARG A O 1
ATOM 700 N N . MET A 1 88 ? -1.408 3.440 12.202 1.00 84.44 88 MET A N 1
ATOM 701 C CA . MET A 1 88 ? -1.081 4.615 11.398 1.00 84.44 88 MET A CA 1
ATOM 702 C C . MET A 1 88 ? -0.342 5.674 12.223 1.00 84.44 88 MET A C 1
ATOM 704 O O . MET A 1 88 ? -0.579 5.799 13.431 1.00 84.44 88 MET A O 1
ATOM 708 N N . PRO A 1 89 ? 0.534 6.475 11.593 1.00 84.81 89 PRO A N 1
ATOM 709 C CA . PRO A 1 89 ? 1.146 7.620 12.247 1.00 84.81 89 PRO A CA 1
ATOM 710 C C . PRO A 1 89 ? 0.099 8.625 12.736 1.00 84.81 89 PRO A C 1
ATOM 712 O O . PRO A 1 89 ? -0.858 8.954 12.033 1.00 84.81 89 PRO A O 1
ATOM 715 N N . TRP A 1 90 ? 0.329 9.212 13.913 1.00 87.38 90 TRP A N 1
ATOM 716 C CA . TRP A 1 90 ? -0.576 10.223 14.475 1.00 87.38 90 TRP A CA 1
ATOM 717 C C . TRP A 1 90 ? -0.741 11.456 13.567 1.00 87.38 90 TRP A C 1
ATOM 719 O O . TRP A 1 90 ? -1.799 12.084 13.553 1.00 87.38 90 TRP A O 1
ATOM 729 N N . ARG A 1 91 ? 0.277 11.789 12.758 1.00 88.00 91 ARG A N 1
ATOM 730 C CA . ARG A 1 91 ? 0.192 12.855 11.742 1.00 88.00 91 ARG A CA 1
ATOM 731 C C . ARG A 1 91 ? -0.915 12.598 10.714 1.00 88.00 91 ARG A C 1
ATOM 733 O O . ARG A 1 91 ? -1.649 13.524 10.392 1.00 88.00 91 ARG A O 1
ATOM 740 N N . THR A 1 92 ? -1.092 11.354 10.274 1.00 88.25 92 THR A N 1
ATOM 741 C CA . THR A 1 92 ? -2.104 10.966 9.281 1.00 88.25 92 THR A CA 1
ATOM 742 C C . THR A 1 92 ? -3.507 11.111 9.869 1.00 88.25 92 THR A C 1
ATOM 744 O O . THR A 1 92 ? -4.394 11.679 9.236 1.00 88.25 92 THR A O 1
ATOM 747 N N . PHE A 1 93 ? -3.687 10.735 11.140 1.00 89.94 93 PHE A N 1
ATOM 748 C CA . PHE A 1 93 ? -4.931 11.004 11.866 1.00 89.94 93 PHE A CA 1
ATOM 749 C C . PHE A 1 93 ? -5.231 12.508 11.989 1.00 89.94 93 PHE A C 1
ATOM 751 O O . PHE A 1 93 ? -6.371 12.935 11.810 1.00 89.94 93 PHE A O 1
ATOM 758 N N . LYS A 1 94 ? -4.218 13.342 12.271 1.00 90.75 94 LYS A N 1
ATOM 759 C CA . LYS A 1 94 ? -4.397 14.804 12.310 1.00 90.75 94 LYS A CA 1
ATOM 760 C C . LYS A 1 94 ? -4.831 15.365 10.952 1.00 90.75 94 LYS A C 1
ATOM 762 O O . LYS A 1 94 ? -5.651 16.281 10.934 1.00 90.75 94 LYS A O 1
ATOM 767 N N . VAL A 1 95 ? -4.315 14.823 9.843 1.00 91.56 95 VAL A N 1
ATOM 768 C CA . VAL A 1 95 ? -4.753 15.201 8.489 1.00 91.56 95 VAL A CA 1
ATOM 769 C C . VAL A 1 95 ? -6.231 14.880 8.304 1.00 91.56 95 VAL A C 1
ATOM 771 O O . VAL A 1 95 ? -6.982 15.789 7.962 1.00 91.56 95 VAL A O 1
ATOM 774 N N . TRP A 1 96 ? -6.661 13.655 8.625 1.00 93.56 96 TRP A N 1
ATOM 775 C CA . TRP A 1 96 ? -8.078 13.276 8.594 1.00 93.56 96 TRP A CA 1
ATOM 776 C C . TRP A 1 96 ? -8.942 14.242 9.414 1.00 93.56 96 TRP A C 1
ATOM 778 O O . TRP A 1 96 ? -9.904 14.819 8.913 1.00 93.56 96 TRP A O 1
ATOM 788 N N . LYS A 1 97 ? -8.551 14.496 10.667 1.00 91.00 97 LYS A N 1
ATOM 789 C CA . LYS A 1 97 ? -9.313 15.355 11.580 1.00 91.00 97 LYS A CA 1
ATOM 790 C C . LYS A 1 97 ? -9.444 16.796 11.073 1.00 91.00 97 LYS A C 1
ATOM 792 O O . LYS A 1 97 ? -10.453 17.439 11.346 1.00 91.00 97 LYS A O 1
ATOM 797 N N . LYS A 1 98 ? -8.426 17.318 10.378 1.00 94.50 98 LYS A N 1
ATOM 798 C CA . LYS A 1 98 ? -8.393 18.704 9.880 1.00 94.50 98 LYS A CA 1
ATOM 799 C C . LYS A 1 98 ? -9.025 18.858 8.494 1.00 94.50 98 LYS A C 1
ATOM 801 O O . LYS A 1 98 ? -9.641 19.883 8.231 1.00 94.50 98 LYS A O 1
ATOM 806 N N . ARG A 1 99 ? -8.812 17.892 7.600 1.00 94.38 99 ARG A N 1
ATOM 807 C CA . ARG A 1 99 ? -9.092 18.008 6.156 1.00 94.38 99 ARG A CA 1
ATOM 808 C C . ARG A 1 99 ? -10.102 16.979 5.638 1.00 94.38 99 ARG A C 1
ATOM 810 O O . ARG A 1 99 ? -10.445 17.015 4.462 1.00 94.38 99 ARG A O 1
ATOM 817 N N . GLY A 1 100 ? -10.589 16.092 6.498 1.00 92.56 100 GLY A N 1
ATOM 818 C CA . GLY A 1 100 ? -11.583 15.082 6.161 1.00 92.56 100 GLY A CA 1
ATOM 819 C C . GLY A 1 100 ? -11.009 13.836 5.489 1.00 92.56 100 GLY A C 1
ATOM 820 O O . GLY A 1 100 ? -9.799 13.615 5.414 1.00 92.56 100 GLY A O 1
ATOM 821 N N . GLU A 1 101 ? -11.926 13.001 5.013 1.00 92.06 101 GLU A N 1
ATOM 822 C CA . GLU A 1 101 ? -11.663 11.647 4.527 1.00 92.06 101 GLU A CA 1
ATOM 823 C C . GLU A 1 101 ? -10.846 11.597 3.230 1.00 92.06 101 GLU A C 1
ATOM 825 O O . GLU A 1 101 ? -9.891 10.831 3.141 1.00 92.06 101 GLU A O 1
ATOM 830 N N . LYS A 1 102 ? -11.129 12.461 2.249 1.00 90.44 102 LYS A N 1
ATOM 831 C CA . LYS A 1 102 ? -10.354 12.498 0.997 1.00 90.44 102 LYS A CA 1
ATOM 832 C C . LYS A 1 102 ? -8.860 12.734 1.259 1.00 90.44 102 LYS A C 1
ATOM 834 O O . LYS A 1 102 ? -8.013 11.969 0.808 1.00 90.44 102 LYS A O 1
ATOM 839 N N . ALA A 1 103 ? -8.550 13.747 2.068 1.00 90.25 103 ALA A N 1
ATOM 840 C CA . ALA A 1 103 ? -7.177 14.082 2.435 1.00 90.25 103 ALA A CA 1
ATOM 841 C C . ALA A 1 103 ? -6.505 12.996 3.293 1.00 90.25 103 ALA A C 1
ATOM 843 O O . ALA A 1 103 ? -5.282 12.890 3.304 1.00 90.25 103 ALA A O 1
ATOM 844 N N . PHE A 1 104 ? -7.284 12.195 4.025 1.00 90.69 104 PHE A N 1
ATOM 845 C CA . PHE A 1 104 ? -6.764 11.037 4.743 1.00 90.69 104 PHE A CA 1
ATOM 846 C C . PHE A 1 104 ? -6.230 9.973 3.783 1.00 90.69 104 PHE A C 1
ATOM 848 O O . PHE A 1 104 ? -5.094 9.537 3.959 1.00 90.69 104 PHE A O 1
ATOM 855 N N . TYR A 1 105 ? -6.999 9.603 2.755 1.00 86.81 105 TYR A N 1
ATOM 856 C CA . TYR A 1 105 ? -6.552 8.630 1.753 1.00 86.81 105 TYR A CA 1
ATOM 857 C C . TYR A 1 105 ? -5.350 9.131 0.949 1.00 86.81 105 TYR A C 1
ATOM 859 O O . TYR A 1 105 ? -4.423 8.364 0.701 1.00 86.81 105 TYR A O 1
ATOM 867 N N . GLU A 1 106 ? -5.310 10.422 0.616 1.00 86.38 106 GLU A N 1
ATOM 868 C CA . GLU A 1 106 ? -4.125 11.048 0.013 1.00 86.38 106 GLU A CA 1
ATOM 869 C C . GLU A 1 106 ? -2.910 10.955 0.950 1.00 86.38 106 GLU A C 1
ATOM 871 O O . GLU A 1 106 ? -1.816 10.603 0.521 1.00 86.38 106 GLU A O 1
ATOM 876 N N . ALA A 1 107 ? -3.102 11.184 2.253 1.00 87.31 107 ALA A N 1
ATOM 877 C CA . ALA A 1 107 ? -2.033 11.093 3.245 1.00 87.31 107 ALA A CA 1
ATOM 878 C C . ALA A 1 107 ? -1.573 9.659 3.555 1.00 87.31 107 ALA A C 1
ATOM 880 O O . ALA A 1 107 ? -0.555 9.503 4.225 1.00 87.31 107 ALA A O 1
ATOM 881 N N . LEU A 1 108 ? -2.293 8.620 3.113 1.00 85.06 108 LEU A N 1
ATOM 882 C CA . LEU A 1 108 ? -1.824 7.230 3.164 1.00 85.06 108 LEU A CA 1
ATOM 883 C C . LEU A 1 108 ? -0.809 6.925 2.050 1.00 85.06 108 LEU A C 1
ATOM 885 O O . LEU A 1 108 ? -0.045 5.970 2.160 1.00 85.06 108 LEU A O 1
ATOM 889 N N . ARG A 1 109 ? -0.788 7.703 0.967 1.00 88.06 109 ARG A N 1
ATOM 890 C CA . ARG A 1 109 ? 0.086 7.434 -0.175 1.00 88.06 109 ARG A CA 1
ATOM 891 C C . ARG A 1 109 ? 1.548 7.771 0.173 1.00 88.06 109 ARG A C 1
ATOM 893 O O . ARG A 1 109 ? 1.814 8.870 0.666 1.00 88.06 109 ARG A O 1
ATOM 900 N N . PRO A 1 110 ? 2.515 6.865 -0.077 1.00 88.56 110 PRO A N 1
ATOM 901 C CA . PRO A 1 110 ? 3.933 7.192 0.032 1.00 88.56 110 PRO A CA 1
ATOM 902 C C . PRO A 1 110 ? 4.286 8.355 -0.896 1.00 88.56 110 PRO A C 1
ATOM 904 O O . PRO A 1 110 ? 3.855 8.369 -2.047 1.00 88.56 110 PRO A O 1
ATOM 907 N N . SER A 1 111 ? 5.108 9.299 -0.433 1.00 88.44 111 SER A N 1
ATOM 908 C CA . SER A 1 111 ? 5.492 10.478 -1.227 1.00 88.44 111 SER A CA 1
ATOM 909 C C . SER A 1 111 ? 6.129 10.106 -2.565 1.00 88.44 111 SER A C 1
ATOM 911 O O . SER A 1 111 ? 5.846 10.750 -3.567 1.00 88.44 111 SER A O 1
ATOM 913 N N . VAL A 1 112 ? 6.920 9.027 -2.602 1.00 91.44 112 VAL A N 1
ATOM 914 C CA . VAL A 1 112 ? 7.486 8.488 -3.849 1.00 91.44 112 VAL A CA 1
ATOM 915 C C . VAL A 1 112 ? 6.407 8.171 -4.888 1.00 91.44 112 VAL A C 1
ATOM 917 O O . VAL A 1 112 ? 6.589 8.471 -6.061 1.00 91.44 112 VAL A O 1
ATOM 920 N N . ILE A 1 113 ? 5.266 7.616 -4.471 1.00 93.62 113 ILE A N 1
ATOM 921 C CA . ILE A 1 113 ? 4.174 7.268 -5.383 1.00 93.62 113 ILE A CA 1
ATOM 922 C C . ILE A 1 113 ? 3.505 8.535 -5.913 1.00 93.62 113 ILE A C 1
ATOM 924 O O . ILE A 1 113 ? 3.271 8.632 -7.112 1.00 93.62 113 ILE A O 1
ATOM 928 N N . THR A 1 114 ? 3.242 9.514 -5.042 1.00 90.44 114 THR A N 1
ATOM 929 C CA . THR A 1 114 ? 2.678 10.809 -5.454 1.00 90.44 114 THR A CA 1
ATOM 930 C C . THR A 1 114 ? 3.573 11.492 -6.488 1.00 90.44 114 THR A C 1
ATOM 932 O O . THR A 1 114 ? 3.094 11.849 -7.560 1.00 90.44 114 THR A O 1
ATOM 935 N N . ASN A 1 115 ? 4.878 11.576 -6.215 1.00 91.38 115 ASN A N 1
ATOM 936 C CA . ASN A 1 115 ? 5.843 12.192 -7.124 1.00 91.38 115 ASN A CA 1
ATOM 937 C C . ASN A 1 115 ? 5.885 11.475 -8.485 1.00 91.38 115 ASN A C 1
ATOM 939 O O . ASN A 1 115 ? 5.926 12.123 -9.525 1.00 91.38 115 ASN A O 1
ATOM 943 N N . LEU A 1 116 ? 5.858 10.137 -8.497 1.00 93.06 116 LEU A N 1
ATOM 944 C CA . LEU A 1 116 ? 5.882 9.358 -9.739 1.00 93.06 116 LEU A CA 1
ATOM 945 C C . LEU A 1 116 ? 4.615 9.543 -10.578 1.00 93.06 116 LEU A C 1
ATOM 947 O O . LEU A 1 116 ? 4.704 9.657 -11.798 1.00 93.06 116 LEU A O 1
ATOM 951 N N . GLU A 1 117 ? 3.440 9.589 -9.951 1.00 93.50 117 GLU A N 1
ATOM 952 C CA . GLU A 1 117 ? 2.182 9.851 -10.657 1.00 93.50 117 GLU A CA 1
ATOM 953 C C . GLU A 1 117 ? 2.127 11.270 -11.242 1.00 93.50 117 GLU A C 1
ATOM 955 O O . GLU A 1 117 ? 1.586 11.462 -12.333 1.00 93.50 117 GLU A O 1
ATOM 960 N N . GLU A 1 118 ? 2.689 12.257 -10.541 1.00 92.69 118 GLU A N 1
ATOM 961 C CA . GLU A 1 118 ? 2.811 13.633 -11.036 1.00 92.69 118 GLU A CA 1
ATOM 962 C C . GLU A 1 118 ? 3.765 13.710 -12.237 1.00 92.69 118 GLU A C 1
ATOM 964 O O . GLU A 1 118 ? 3.399 14.265 -13.272 1.00 92.69 118 GLU A O 1
ATOM 969 N N . LEU A 1 119 ? 4.944 13.083 -12.143 1.00 93.56 119 LEU A N 1
ATOM 970 C CA . LEU A 1 119 ? 5.957 13.083 -13.208 1.00 93.56 119 LEU A CA 1
ATOM 971 C C . LEU A 1 119 ? 5.551 12.273 -14.447 1.00 93.56 119 LEU A C 1
ATOM 973 O O . LEU A 1 119 ? 5.999 12.572 -15.553 1.00 93.56 119 LEU A O 1
ATOM 977 N N . HIS A 1 120 ? 4.726 11.239 -14.280 1.00 91.75 120 HIS A N 1
ATOM 978 C CA . HIS A 1 120 ? 4.404 10.283 -15.343 1.00 91.75 120 HIS A CA 1
ATOM 979 C C . HIS A 1 120 ? 2.896 10.123 -15.564 1.00 91.75 120 HIS A C 1
ATOM 981 O O . HIS A 1 120 ? 2.391 9.019 -15.794 1.00 91.75 120 HIS A O 1
ATOM 987 N N . THR A 1 121 ? 2.160 11.233 -15.528 1.00 86.75 121 THR A N 1
ATOM 988 C CA . THR A 1 121 ? 0.746 11.270 -15.930 1.00 86.75 121 THR A CA 1
ATOM 989 C C . THR A 1 121 ? 0.594 10.744 -17.373 1.00 86.75 121 THR A C 1
ATOM 991 O O . THR A 1 121 ? 1.377 11.135 -18.238 1.00 86.75 121 THR A O 1
ATOM 994 N N . PRO A 1 122 ? -0.378 9.851 -17.672 1.00 89.81 122 PRO A N 1
ATOM 995 C CA . PRO A 1 122 ? -1.554 9.485 -16.870 1.00 89.81 122 PRO A CA 1
ATOM 996 C C . PRO A 1 122 ? -1.411 8.217 -16.008 1.00 89.81 122 PRO A C 1
ATOM 998 O O . PRO A 1 122 ? -2.422 7.690 -15.541 1.00 89.81 122 PRO A O 1
ATOM 1001 N N . ARG A 1 123 ? -0.200 7.690 -15.792 1.00 92.31 123 ARG A N 1
ATOM 1002 C CA . ARG A 1 123 ? -0.008 6.445 -15.031 1.00 92.31 123 ARG A CA 1
ATOM 1003 C C . ARG A 1 123 ? -0.422 6.620 -13.573 1.00 92.31 123 ARG A C 1
ATOM 1005 O O . ARG A 1 123 ? -0.141 7.644 -12.952 1.00 92.31 123 ARG A O 1
ATOM 1012 N N . ARG A 1 124 ? -1.086 5.601 -13.026 1.00 93.50 124 ARG A N 1
ATOM 1013 C CA . ARG A 1 124 ? -1.565 5.571 -11.641 1.00 93.50 124 ARG A CA 1
ATOM 1014 C C . ARG A 1 124 ? -1.042 4.339 -10.928 1.00 93.50 124 ARG A C 1
ATOM 1016 O O . ARG A 1 124 ? -0.936 3.274 -11.532 1.00 93.50 124 ARG A O 1
ATOM 1023 N N . ALA A 1 125 ? -0.728 4.498 -9.650 1.00 93.19 125 ALA A N 1
ATOM 1024 C CA . ALA A 1 125 ? -0.413 3.377 -8.793 1.00 93.19 125 ALA A CA 1
ATOM 1025 C C . ALA A 1 125 ? -1.689 2.645 -8.380 1.00 93.19 125 ALA A C 1
ATOM 1027 O O . ALA A 1 125 ? -2.684 3.256 -7.982 1.00 93.19 125 ALA A O 1
ATOM 1028 N N . GLU A 1 126 ? -1.624 1.322 -8.402 1.00 90.50 126 GLU A N 1
ATOM 1029 C CA . GLU A 1 126 ? -2.630 0.473 -7.782 1.00 90.50 126 GLU A CA 1
ATOM 1030 C C . GLU A 1 126 ? -2.317 0.293 -6.295 1.00 90.50 126 GLU A C 1
ATOM 1032 O O . GLU A 1 126 ? -1.154 0.251 -5.888 1.00 90.50 126 GLU A O 1
ATOM 1037 N N . ARG A 1 127 ? -3.359 0.166 -5.471 1.00 85.44 127 ARG A N 1
ATOM 1038 C CA . ARG A 1 127 ? -3.230 -0.158 -4.047 1.00 85.44 127 ARG A CA 1
ATOM 1039 C C . ARG A 1 127 ? -3.670 -1.599 -3.802 1.00 85.44 127 ARG A C 1
ATOM 1041 O O . ARG A 1 127 ? -4.705 -2.018 -4.312 1.00 85.44 127 ARG A O 1
ATOM 1048 N N . GLN A 1 128 ? -2.924 -2.317 -2.969 1.00 81.00 128 GLN A N 1
ATOM 1049 C CA . GLN A 1 128 ? -3.304 -3.621 -2.426 1.00 81.00 128 GLN A CA 1
ATOM 1050 C C . GLN A 1 128 ? -2.916 -3.653 -0.943 1.00 81.00 128 GLN A C 1
ATOM 1052 O O . GLN A 1 128 ? -1.732 -3.635 -0.615 1.00 81.00 128 GLN A O 1
ATOM 1057 N N . GLY A 1 129 ? -3.892 -3.615 -0.030 1.00 78.81 129 GLY A N 1
ATOM 1058 C CA . GLY A 1 129 ? -3.614 -3.566 1.405 1.00 78.81 129 GLY A CA 1
ATOM 1059 C C . GLY A 1 129 ? -2.803 -2.328 1.811 1.00 78.81 129 GLY A C 1
ATOM 1060 O O . GLY A 1 129 ? -3.247 -1.185 1.660 1.00 78.81 129 GLY A O 1
ATOM 1061 N N . ASP A 1 130 ? -1.614 -2.537 2.372 1.00 80.44 130 ASP A N 1
ATOM 1062 C CA . ASP A 1 130 ? -0.669 -1.475 2.732 1.00 80.44 130 ASP A CA 1
ATOM 1063 C C . ASP A 1 130 ? 0.374 -1.176 1.641 1.00 80.44 130 ASP A C 1
ATOM 1065 O O . ASP A 1 130 ? 1.234 -0.313 1.852 1.00 80.44 130 ASP A O 1
ATOM 1069 N N . MET A 1 131 ? 0.270 -1.816 0.475 1.00 88.44 131 MET A N 1
ATOM 1070 C CA . MET A 1 131 ? 1.196 -1.689 -0.648 1.00 88.44 131 MET A CA 1
ATOM 1071 C C . MET A 1 131 ? 0.641 -0.817 -1.775 1.00 88.44 131 MET A C 1
ATOM 1073 O O . MET A 1 131 ? -0.560 -0.797 -2.052 1.00 88.44 131 MET A O 1
ATOM 1077 N N . TRP A 1 132 ? 1.558 -0.129 -2.447 1.00 92.38 132 TRP A N 1
ATOM 1078 C CA . TRP A 1 132 ? 1.337 0.674 -3.641 1.00 92.38 132 TRP A CA 1
ATOM 1079 C C . TRP A 1 132 ? 2.233 0.167 -4.767 1.00 92.38 132 TRP A C 1
ATOM 1081 O O . TRP A 1 132 ? 3.430 -0.047 -4.563 1.00 92.38 132 TRP A O 1
ATOM 1091 N N . LEU A 1 133 ? 1.636 -0.025 -5.939 1.00 95.19 133 LEU A N 1
ATOM 1092 C CA . LEU A 1 133 ? 2.226 -0.665 -7.109 1.00 95.19 133 LEU A CA 1
ATOM 1093 C C . LEU A 1 133 ? 2.171 0.326 -8.270 1.00 95.19 133 LEU A C 1
ATOM 1095 O O . LEU A 1 133 ? 1.111 0.533 -8.856 1.00 95.19 133 LEU A O 1
ATOM 1099 N N . PHE A 1 134 ? 3.291 0.968 -8.585 1.00 96.94 134 PHE A N 1
ATOM 1100 C CA . PHE A 1 134 ? 3.369 1.960 -9.654 1.00 96.94 134 PHE A CA 1
ATOM 1101 C C . PHE A 1 134 ? 4.041 1.367 -10.905 1.00 96.94 134 PHE A C 1
ATOM 1103 O O . PHE A 1 134 ? 5.188 0.928 -10.806 1.00 96.94 134 PHE A O 1
ATOM 1110 N N . PRO A 1 135 ? 3.383 1.354 -12.080 1.00 97.19 135 PRO A N 1
ATOM 1111 C CA . PRO A 1 135 ? 3.974 0.834 -13.313 1.00 97.19 135 PRO A CA 1
ATOM 1112 C C . PRO A 1 135 ? 5.046 1.789 -13.853 1.00 97.19 135 PRO A C 1
ATOM 1114 O O . PRO A 1 135 ? 4.729 2.879 -14.345 1.00 97.19 135 PRO A O 1
ATOM 1117 N N . MET A 1 136 ? 6.318 1.381 -13.819 1.00 95.88 136 MET A N 1
ATOM 1118 C CA . MET A 1 136 ? 7.421 2.233 -14.272 1.00 95.88 136 MET A CA 1
ATOM 1119 C C . MET A 1 136 ? 7.350 2.462 -15.789 1.00 95.88 136 MET A C 1
ATOM 1121 O O . MET A 1 136 ? 7.031 1.534 -16.539 1.00 95.88 136 MET A O 1
ATOM 1125 N N . PRO A 1 137 ? 7.627 3.683 -16.282 1.00 94.38 137 PRO A N 1
ATOM 1126 C CA . PRO A 1 137 ? 7.567 4.008 -17.710 1.00 94.38 137 PRO A CA 1
ATOM 1127 C C . PRO A 1 137 ? 8.769 3.552 -18.523 1.00 94.38 137 PRO A C 1
ATOM 1129 O O . PRO A 1 137 ? 8.877 3.906 -19.689 1.00 94.38 137 PRO A O 1
ATOM 1132 N N . TYR A 1 138 ? 9.614 2.728 -17.923 1.00 94.06 138 TYR A N 1
ATOM 1133 C CA . TYR A 1 138 ? 10.887 2.300 -18.463 1.00 94.06 138 TYR A CA 1
ATOM 1134 C C . TYR A 1 138 ? 10.943 0.776 -18.479 1.00 94.06 138 TYR A C 1
ATOM 1136 O O . TYR A 1 138 ? 10.347 0.112 -17.628 1.00 94.06 138 TYR A O 1
ATOM 1144 N N . SER A 1 139 ? 11.683 0.222 -19.425 1.00 95.62 139 SER A N 1
ATOM 1145 C CA . SER A 1 139 ? 12.099 -1.177 -19.417 1.00 95.62 139 SER A CA 1
ATOM 1146 C C . SER A 1 139 ? 13.065 -1.461 -18.260 1.00 95.62 139 SER A C 1
ATOM 1148 O O . SER A 1 139 ? 13.621 -0.553 -17.635 1.00 95.62 139 SER A O 1
ATOM 1150 N N . TRP A 1 140 ? 13.306 -2.743 -17.977 1.00 95.44 140 TRP A N 1
ATOM 1151 C CA . TRP A 1 140 ? 14.326 -3.131 -17.001 1.00 95.44 140 TRP A CA 1
ATOM 1152 C C . TRP A 1 140 ? 15.700 -2.562 -17.352 1.00 95.44 140 TRP A C 1
ATOM 1154 O O . TRP A 1 140 ? 16.359 -2.013 -16.477 1.00 95.44 140 TRP A O 1
ATOM 1164 N N . ASP A 1 141 ? 16.116 -2.647 -18.612 1.00 94.75 141 ASP A N 1
ATOM 1165 C CA . ASP A 1 141 ? 17.460 -2.231 -19.016 1.00 94.75 141 ASP A CA 1
ATOM 1166 C C . ASP A 1 141 ? 17.664 -0.721 -18.853 1.00 94.75 141 ASP A C 1
ATOM 1168 O O . ASP A 1 141 ? 18.724 -0.285 -18.403 1.00 94.75 141 ASP A O 1
ATOM 1172 N N . GLU A 1 142 ? 16.640 0.081 -19.154 1.00 94.75 142 GLU A N 1
ATOM 1173 C CA . GLU A 1 142 ? 16.656 1.529 -18.922 1.00 94.75 142 GLU A CA 1
ATOM 1174 C C . GLU A 1 142 ? 16.740 1.863 -17.431 1.00 94.75 142 GLU A C 1
ATOM 1176 O O . GLU A 1 142 ? 17.562 2.693 -17.040 1.00 94.75 142 GLU A O 1
ATOM 1181 N N . LEU A 1 143 ? 15.951 1.186 -16.585 1.00 92.44 143 LEU A N 1
ATOM 1182 C CA . LEU A 1 143 ? 16.007 1.388 -15.135 1.00 92.44 143 LEU A CA 1
ATOM 1183 C C . LEU A 1 143 ? 17.392 1.054 -14.585 1.00 92.44 143 LEU A C 1
ATOM 1185 O O . LEU A 1 143 ? 17.986 1.871 -13.889 1.00 92.44 143 LEU A O 1
ATOM 1189 N N . LEU A 1 144 ? 17.931 -0.123 -14.908 1.00 91.56 144 LEU A N 1
ATOM 1190 C CA . LEU A 1 144 ? 19.227 -0.568 -14.393 1.00 91.56 144 LEU A CA 1
ATOM 1191 C C . LEU A 1 144 ? 20.369 0.361 -14.819 1.00 91.56 144 LEU A C 1
ATOM 1193 O O . LEU A 1 144 ? 21.229 0.681 -13.997 1.00 91.56 144 LEU A O 1
ATOM 1197 N N . LYS A 1 145 ? 20.350 0.842 -16.069 1.00 91.94 145 LYS A N 1
ATOM 1198 C CA . LYS A 1 145 ? 21.298 1.861 -16.545 1.00 91.94 145 LYS A CA 1
ATOM 1199 C C . LYS A 1 145 ? 21.153 3.168 -15.769 1.00 91.94 145 LYS A C 1
ATOM 1201 O O . LYS A 1 145 ? 22.164 3.728 -15.356 1.00 91.94 145 LYS A O 1
ATOM 1206 N N . ALA A 1 146 ? 19.927 3.634 -15.532 1.00 88.44 146 ALA A N 1
ATOM 1207 C CA . ALA A 1 146 ? 19.687 4.861 -14.777 1.00 88.44 146 ALA A CA 1
ATOM 1208 C C . ALA A 1 146 ? 20.228 4.768 -13.340 1.00 88.44 146 ALA A C 1
ATOM 1210 O O . ALA A 1 146 ? 20.899 5.691 -12.891 1.00 88.44 146 ALA A O 1
ATOM 1211 N N . PHE A 1 147 ? 20.024 3.645 -12.644 1.00 85.69 147 PHE A N 1
ATOM 1212 C CA . PHE A 1 147 ? 20.591 3.444 -11.302 1.00 85.69 147 PHE A CA 1
ATOM 1213 C C . PHE A 1 147 ? 22.111 3.387 -11.289 1.00 85.69 147 PHE A C 1
ATOM 1215 O O . PHE A 1 147 ? 22.734 3.948 -10.390 1.00 85.69 147 PHE A O 1
ATOM 1222 N N . LEU A 1 148 ? 22.720 2.752 -12.291 1.00 86.50 148 LEU A N 1
ATOM 1223 C CA . LEU A 1 148 ? 24.172 2.751 -12.413 1.00 86.50 148 LEU A CA 1
ATOM 1224 C C . LEU A 1 148 ? 24.714 4.178 -12.579 1.00 86.50 148 LEU A C 1
ATOM 1226 O O . LEU A 1 148 ? 25.709 4.522 -11.952 1.00 86.50 148 LEU A O 1
ATOM 1230 N N . ILE A 1 149 ? 24.048 5.005 -13.388 1.00 85.00 149 ILE A N 1
ATOM 1231 C CA . ILE A 1 149 ? 24.457 6.392 -13.647 1.00 85.00 149 ILE A CA 1
ATOM 1232 C C . ILE A 1 149 ? 24.242 7.282 -12.416 1.00 85.00 149 ILE A C 1
ATOM 1234 O O . ILE A 1 149 ? 25.125 8.061 -12.069 1.00 85.00 149 ILE A O 1
ATOM 1238 N N . VAL A 1 150 ? 23.077 7.188 -11.769 1.00 81.62 150 VAL A N 1
ATOM 1239 C CA . VAL A 1 150 ? 22.676 8.103 -10.686 1.00 81.62 150 VAL A CA 1
ATOM 1240 C C . VAL A 1 150 ? 23.287 7.703 -9.344 1.00 81.62 150 VAL A C 1
ATOM 1242 O O . VAL A 1 150 ? 23.804 8.558 -8.631 1.00 81.62 150 VAL A O 1
ATOM 1245 N N . ASP A 1 151 ? 23.260 6.411 -9.010 1.00 79.06 151 ASP A N 1
ATOM 1246 C CA . ASP A 1 151 ? 23.682 5.912 -7.697 1.00 79.06 151 ASP A CA 1
ATOM 1247 C C . ASP A 1 151 ? 25.074 5.261 -7.722 1.00 79.06 151 ASP A C 1
ATOM 1249 O O . ASP A 1 151 ? 25.565 4.824 -6.678 1.00 79.06 151 ASP A O 1
ATOM 1253 N N . GLY A 1 152 ? 25.698 5.121 -8.900 1.00 82.69 152 GLY A N 1
ATOM 1254 C CA . GLY A 1 152 ? 26.957 4.383 -9.067 1.00 82.69 152 GLY A CA 1
ATOM 1255 C C . GLY A 1 152 ? 26.827 2.883 -8.781 1.00 82.69 152 GLY A C 1
ATOM 1256 O O . GLY A 1 152 ? 27.830 2.181 -8.649 1.00 82.69 152 GLY A O 1
ATOM 1257 N N . LYS A 1 153 ? 25.597 2.374 -8.635 1.00 78.25 153 LYS A N 1
ATOM 1258 C CA . LYS A 1 153 ? 25.315 1.004 -8.202 1.00 78.25 153 LYS A CA 1
ATOM 1259 C C . LYS A 1 153 ? 24.828 0.171 -9.370 1.00 78.25 153 LYS A C 1
ATOM 1261 O O . LYS A 1 153 ? 23.723 0.364 -9.870 1.00 78.25 153 LYS A O 1
ATOM 1266 N N . SER A 1 154 ? 25.630 -0.819 -9.748 1.00 84.81 154 SER A N 1
ATOM 1267 C CA . SER A 1 154 ? 25.144 -1.893 -10.607 1.00 84.81 154 SER A CA 1
ATOM 1268 C C . SER A 1 154 ? 24.154 -2.741 -9.817 1.00 84.81 154 SER A C 1
ATOM 1270 O O . SER A 1 154 ? 24.497 -3.316 -8.782 1.00 84.81 154 SER A O 1
ATOM 1272 N N . MET A 1 155 ? 22.910 -2.785 -10.281 1.00 87.31 155 MET A N 1
ATOM 1273 C CA . MET A 1 155 ? 21.881 -3.637 -9.702 1.00 87.31 155 MET A CA 1
ATOM 1274 C C . MET A 1 155 ? 21.637 -4.816 -10.632 1.00 87.31 155 MET A C 1
ATOM 1276 O O . MET A 1 155 ? 21.375 -4.640 -11.819 1.00 87.31 155 MET A O 1
ATOM 1280 N N . THR A 1 156 ? 21.676 -6.023 -10.081 1.00 89.44 156 THR A N 1
ATOM 1281 C CA . THR A 1 156 ? 21.382 -7.241 -10.836 1.00 89.44 156 THR A CA 1
ATOM 1282 C C . THR A 1 156 ? 20.029 -7.768 -10.387 1.00 89.44 156 THR A C 1
ATOM 1284 O O . THR A 1 156 ? 19.902 -8.198 -9.237 1.00 89.44 156 THR A O 1
ATOM 1287 N N . PRO A 1 157 ? 18.998 -7.752 -11.251 1.00 94.00 157 PRO A N 1
ATOM 1288 C CA . PRO A 1 157 ? 17.730 -8.360 -10.904 1.00 94.00 157 PRO A CA 1
ATOM 1289 C C . PRO A 1 157 ? 17.899 -9.849 -10.649 1.00 94.00 157 PRO A C 1
ATOM 1291 O O . PRO A 1 157 ? 18.531 -10.561 -11.430 1.00 94.00 157 PRO A O 1
ATOM 1294 N N . ARG A 1 158 ? 17.265 -10.327 -9.589 1.00 95.81 158 ARG A N 1
ATOM 1295 C CA . ARG A 1 158 ? 17.184 -11.751 -9.267 1.00 95.81 158 ARG A CA 1
ATOM 1296 C C . ARG A 1 158 ? 15.755 -12.247 -9.428 1.00 95.81 158 ARG A C 1
ATOM 1298 O O . ARG A 1 158 ? 14.820 -11.464 -9.601 1.00 95.81 158 ARG A O 1
ATOM 1305 N N . ARG A 1 159 ? 15.577 -13.565 -9.367 1.00 96.88 159 ARG A N 1
ATOM 1306 C CA . ARG A 1 159 ? 14.252 -14.187 -9.370 1.00 96.88 159 ARG A CA 1
ATOM 1307 C C . ARG A 1 159 ? 13.801 -14.470 -7.938 1.00 96.88 159 ARG A C 1
ATOM 1309 O O . ARG A 1 159 ? 14.366 -15.350 -7.296 1.00 96.88 159 ARG A O 1
ATOM 1316 N N . ALA A 1 160 ? 12.776 -13.763 -7.474 1.00 95.69 160 ALA A N 1
ATOM 1317 C CA . ALA A 1 160 ? 12.092 -14.042 -6.219 1.00 95.69 160 ALA A CA 1
ATOM 1318 C C . ALA A 1 160 ? 11.200 -15.285 -6.338 1.00 95.69 160 ALA A C 1
ATOM 1320 O O . ALA A 1 160 ? 10.416 -15.414 -7.289 1.00 95.69 160 ALA A O 1
ATOM 1321 N N . LYS A 1 161 ? 11.299 -16.189 -5.359 1.00 95.69 161 LYS A N 1
ATOM 1322 C CA . LYS A 1 161 ? 10.464 -17.399 -5.249 1.00 95.69 161 LYS A CA 1
ATOM 1323 C C . LYS A 1 161 ? 9.508 -17.275 -4.059 1.00 95.69 161 LYS A C 1
ATOM 1325 O O . LYS A 1 161 ? 9.724 -17.901 -3.028 1.00 95.69 161 LYS A O 1
ATOM 1330 N N . LYS A 1 162 ? 8.449 -16.474 -4.221 1.00 94.44 162 LYS A N 1
ATOM 1331 C CA . LYS A 1 162 ? 7.435 -16.198 -3.187 1.00 94.44 162 LYS A CA 1
ATOM 1332 C C . LYS A 1 162 ? 8.033 -15.575 -1.923 1.00 94.44 162 LYS A C 1
ATOM 1334 O O . LYS A 1 162 ? 7.820 -16.030 -0.804 1.00 94.44 162 LYS A O 1
ATOM 1339 N N . GLU A 1 163 ? 8.792 -14.508 -2.112 1.00 94.25 163 GLU A N 1
ATOM 1340 C CA . GLU A 1 163 ? 9.523 -13.853 -1.028 1.00 94.25 163 GLU A CA 1
ATOM 1341 C C . GLU A 1 163 ? 8.771 -12.650 -0.479 1.00 94.25 163 GLU A C 1
ATOM 1343 O O . GLU A 1 163 ? 8.126 -11.925 -1.237 1.00 94.25 163 GLU A O 1
ATOM 1348 N N . SER A 1 164 ? 8.855 -12.446 0.838 1.00 93.00 164 SER A N 1
ATOM 1349 C CA . SER A 1 164 ? 8.220 -11.316 1.517 1.00 93.00 164 SER A CA 1
ATOM 1350 C C . SER A 1 164 ? 8.758 -9.986 0.989 1.00 93.00 164 SER A C 1
ATOM 1352 O O . SER A 1 164 ? 9.966 -9.768 0.928 1.00 93.00 164 SER A O 1
ATOM 1354 N N . VAL A 1 165 ? 7.845 -9.087 0.630 1.00 92.06 165 VAL A N 1
ATOM 1355 C CA . VAL A 1 165 ? 8.162 -7.755 0.116 1.00 92.06 165 VAL A CA 1
ATOM 1356 C C . VAL A 1 165 ? 8.032 -6.731 1.236 1.00 92.06 165 VAL A C 1
ATOM 1358 O O . VAL A 1 165 ? 6.977 -6.639 1.871 1.00 92.06 165 VAL A O 1
ATOM 1361 N N . LEU A 1 166 ? 9.079 -5.923 1.442 1.00 89.50 166 LEU A N 1
ATOM 1362 C CA . LEU A 1 166 ? 9.102 -4.796 2.393 1.00 89.50 166 LEU A CA 1
ATOM 1363 C C . LEU A 1 166 ? 8.603 -5.162 3.806 1.00 89.50 166 LEU A C 1
ATOM 1365 O O . LEU A 1 166 ? 7.818 -4.423 4.418 1.00 89.50 166 LEU A O 1
ATOM 1369 N N . ASP A 1 167 ? 9.057 -6.313 4.309 1.00 85.00 167 ASP A N 1
ATOM 1370 C CA . ASP A 1 167 ? 8.752 -6.811 5.656 1.00 85.00 167 ASP A CA 1
ATOM 1371 C C . ASP A 1 167 ? 7.231 -6.887 5.905 1.0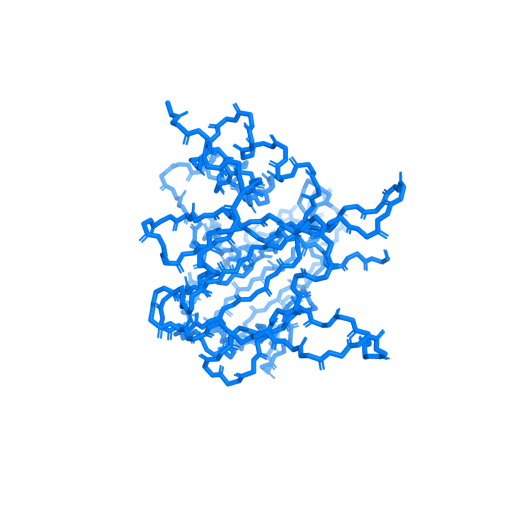0 85.00 167 ASP A C 1
ATOM 1373 O O . ASP A 1 167 ? 6.699 -6.465 6.941 1.00 85.00 167 ASP A O 1
ATOM 1377 N N . SER A 1 168 ? 6.501 -7.353 4.888 1.00 85.12 168 SER A N 1
ATOM 1378 C CA . SER A 1 168 ? 5.044 -7.470 4.889 1.00 85.12 168 SER A CA 1
ATOM 1379 C C . SER A 1 168 ? 4.595 -8.903 4.597 1.00 85.12 168 SER A C 1
ATOM 1381 O O . SER A 1 168 ? 5.382 -9.784 4.254 1.00 85.12 168 SER A O 1
ATOM 1383 N N . ARG A 1 169 ? 3.289 -9.151 4.716 1.00 85.50 169 ARG A N 1
ATOM 1384 C CA . ARG A 1 169 ? 2.700 -10.436 4.313 1.00 85.50 169 ARG A CA 1
ATOM 1385 C C . ARG A 1 169 ? 2.537 -10.567 2.795 1.00 85.50 169 ARG A C 1
ATOM 1387 O O . ARG A 1 169 ? 2.088 -11.614 2.344 1.00 85.50 169 ARG A O 1
ATOM 1394 N N . HIS A 1 170 ? 2.858 -9.524 2.027 1.00 91.19 170 HIS A N 1
ATOM 1395 C CA . HIS A 1 170 ? 2.877 -9.606 0.574 1.00 91.19 170 HIS A CA 1
ATOM 1396 C C . HIS A 1 170 ? 4.104 -10.396 0.137 1.00 91.19 170 HIS A C 1
ATOM 1398 O O . HIS A 1 170 ? 5.206 -10.155 0.628 1.00 91.19 170 HIS A O 1
ATOM 1404 N N . CYS A 1 171 ? 3.910 -11.312 -0.800 1.00 95.44 171 CYS A N 1
ATOM 1405 C CA . CYS A 1 171 ? 4.951 -12.121 -1.397 1.00 95.44 171 CYS A CA 1
ATOM 1406 C C . CYS A 1 171 ? 5.043 -11.828 -2.892 1.00 95.44 171 CYS A C 1
ATOM 1408 O O . CYS A 1 171 ? 4.020 -11.776 -3.574 1.00 95.44 171 CYS A O 1
ATOM 1410 N N . LEU A 1 172 ? 6.263 -11.693 -3.408 1.00 97.31 172 LEU A N 1
ATOM 1411 C CA . LEU A 1 172 ? 6.533 -11.571 -4.837 1.00 97.31 172 LEU A CA 1
ATOM 1412 C C . LEU A 1 172 ? 7.080 -12.889 -5.386 1.00 97.31 172 LEU A C 1
ATOM 1414 O O . LEU A 1 172 ? 8.026 -13.468 -4.847 1.00 97.31 172 LEU A O 1
ATOM 1418 N N . THR A 1 173 ? 6.517 -13.324 -6.509 1.00 98.19 173 THR A N 1
ATOM 1419 C CA . THR A 1 173 ? 7.104 -14.349 -7.374 1.00 98.19 173 THR A CA 1
ATOM 1420 C C . THR A 1 173 ? 7.400 -13.727 -8.729 1.00 98.19 173 THR A C 1
ATOM 1422 O O . THR A 1 173 ? 6.477 -13.305 -9.422 1.00 98.19 173 THR A O 1
ATOM 1425 N N . GLY A 1 174 ? 8.672 -13.674 -9.127 1.00 97.94 174 GLY A N 1
ATOM 1426 C CA . GLY A 1 174 ? 9.069 -13.061 -10.396 1.00 97.94 174 GLY A CA 1
ATOM 1427 C C . GLY A 1 174 ? 10.441 -12.400 -10.349 1.00 97.94 174 GLY A C 1
ATOM 1428 O O . GLY A 1 174 ? 11.296 -12.820 -9.577 1.00 97.94 174 GLY A O 1
ATOM 1429 N N . ARG A 1 175 ? 10.680 -11.408 -11.207 1.00 97.88 175 ARG A N 1
ATOM 1430 C CA . ARG A 1 175 ? 11.958 -10.683 -11.303 1.00 97.88 175 ARG A CA 1
ATOM 1431 C C . ARG A 1 175 ? 11.937 -9.493 -10.348 1.00 97.88 175 ARG A C 1
ATOM 1433 O O . ARG A 1 175 ? 10.951 -8.764 -10.327 1.00 97.88 175 ARG A O 1
ATOM 1440 N N . CYS A 1 176 ? 12.997 -9.275 -9.573 1.00 97.25 176 CYS A N 1
ATOM 1441 C CA . CYS A 1 176 ? 13.042 -8.168 -8.622 1.00 97.25 176 CYS A CA 1
ATOM 1442 C C . CYS A 1 176 ? 14.436 -7.588 -8.382 1.00 97.25 176 CYS A C 1
ATOM 1444 O O . CYS A 1 176 ? 15.456 -8.250 -8.582 1.00 97.25 176 CYS A O 1
ATOM 1446 N N . VAL A 1 177 ? 14.438 -6.349 -7.894 1.00 95.12 177 VAL A N 1
ATOM 1447 C CA . VAL A 1 177 ? 15.561 -5.691 -7.227 1.00 95.12 177 VAL A CA 1
ATOM 1448 C C . VAL A 1 177 ? 15.044 -5.118 -5.913 1.00 95.12 177 VAL A C 1
ATOM 1450 O O . VAL A 1 177 ? 14.019 -4.436 -5.872 1.00 95.12 177 VAL A O 1
ATOM 1453 N N . GLU A 1 178 ? 15.747 -5.414 -4.830 1.00 92.38 178 GLU A N 1
ATOM 1454 C CA . GLU A 1 178 ? 15.359 -5.007 -3.484 1.00 92.38 178 GLU A CA 1
ATOM 1455 C C . GLU A 1 178 ? 16.098 -3.756 -3.030 1.00 92.38 178 GLU A C 1
ATOM 1457 O O . GLU A 1 178 ? 17.159 -3.421 -3.551 1.00 92.38 178 GLU A O 1
ATOM 1462 N N . ASN A 1 179 ? 15.581 -3.131 -1.971 1.00 87.62 179 ASN A N 1
ATOM 1463 C CA . ASN A 1 179 ? 16.271 -2.065 -1.239 1.00 87.62 179 ASN A CA 1
ATOM 1464 C C . ASN A 1 179 ? 16.691 -0.895 -2.138 1.00 87.62 179 ASN A C 1
ATOM 1466 O O . ASN A 1 179 ? 17.736 -0.280 -1.931 1.00 87.62 179 ASN A O 1
ATOM 1470 N N . VAL A 1 180 ? 15.847 -0.582 -3.118 1.00 89.31 180 VAL A N 1
ATOM 1471 C CA . VAL A 1 180 ? 16.011 0.580 -3.984 1.00 89.31 180 VAL A CA 1
ATOM 1472 C C . VAL A 1 180 ? 15.466 1.796 -3.248 1.00 89.31 180 VAL A C 1
ATOM 1474 O O . VAL A 1 180 ? 14.391 1.723 -2.651 1.00 89.31 180 VAL A O 1
ATOM 1477 N N . TYR A 1 181 ? 16.183 2.914 -3.270 1.00 86.44 181 TYR A N 1
ATOM 1478 C CA . TYR A 1 181 ? 15.767 4.122 -2.563 1.00 86.44 181 TYR A CA 1
ATOM 1479 C C . TYR A 1 181 ? 15.323 5.192 -3.549 1.00 86.44 181 TYR A C 1
ATOM 1481 O O . TYR A 1 181 ? 16.109 5.684 -4.345 1.00 86.44 181 TYR A O 1
ATOM 1489 N N . PHE A 1 182 ? 14.059 5.592 -3.445 1.00 81.56 182 PHE A N 1
ATOM 1490 C CA . PHE A 1 182 ? 13.507 6.724 -4.183 1.00 81.56 182 PHE A CA 1
ATOM 1491 C C . PHE A 1 182 ? 13.052 7.785 -3.192 1.00 81.56 182 PHE A C 1
ATOM 1493 O O . PHE A 1 182 ? 12.220 7.502 -2.328 1.00 81.56 182 PHE A O 1
ATOM 1500 N N . SER A 1 183 ? 13.605 8.997 -3.285 1.00 78.50 183 SER A N 1
ATOM 1501 C CA . SER A 1 183 ? 13.299 10.099 -2.356 1.00 78.50 183 SER A CA 1
ATOM 1502 C C . SER A 1 183 ? 13.334 9.646 -0.885 1.00 78.50 183 SER A C 1
ATOM 1504 O O . SER A 1 183 ? 12.384 9.867 -0.132 1.00 78.50 183 SER A O 1
ATOM 1506 N N . TYR A 1 184 ? 14.406 8.944 -0.494 1.00 81.69 184 TYR A N 1
ATOM 1507 C CA . TYR A 1 184 ? 14.617 8.376 0.850 1.00 81.69 184 TYR A CA 1
ATOM 1508 C C . TYR A 1 184 ? 13.613 7.291 1.289 1.00 81.69 184 TYR A C 1
ATOM 1510 O O . TYR A 1 184 ? 13.634 6.854 2.439 1.00 81.69 184 TYR A O 1
ATOM 1518 N N . THR A 1 185 ? 12.753 6.811 0.390 1.00 86.19 185 THR A N 1
ATOM 1519 C CA . THR A 1 185 ? 11.810 5.719 0.658 1.00 86.19 185 THR A CA 1
ATOM 1520 C C . THR A 1 185 ? 12.390 4.402 0.159 1.00 86.19 185 THR A C 1
ATOM 1522 O O . THR A 1 185 ? 12.660 4.256 -1.033 1.00 86.19 185 THR A O 1
ATOM 1525 N N . ARG A 1 186 ? 12.554 3.428 1.064 1.00 90.88 186 ARG A N 1
ATOM 1526 C CA . ARG A 1 186 ? 12.921 2.049 0.708 1.00 90.88 186 ARG A CA 1
ATOM 1527 C C . ARG A 1 186 ? 11.780 1.416 -0.089 1.00 90.88 186 ARG A C 1
ATOM 1529 O O . ARG A 1 186 ? 10.667 1.28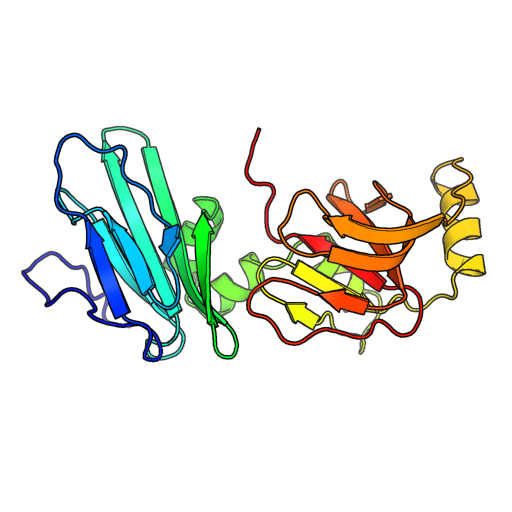0 0.417 1.00 90.88 186 ARG A O 1
ATOM 1536 N N . CYS A 1 187 ? 12.087 1.013 -1.309 1.00 93.38 187 CYS A N 1
ATOM 1537 C CA . CYS A 1 187 ? 11.177 0.410 -2.269 1.00 93.38 187 CYS A CA 1
ATOM 1538 C C . CYS A 1 187 ? 11.771 -0.896 -2.804 1.00 93.38 187 CYS A C 1
ATOM 1540 O O . CYS A 1 187 ? 12.956 -1.196 -2.626 1.00 93.38 187 CYS A O 1
ATOM 1542 N N . TRP A 1 188 ? 10.933 -1.674 -3.476 1.00 95.38 188 TRP A N 1
ATOM 1543 C CA . TRP A 1 188 ? 11.370 -2.737 -4.376 1.00 95.38 188 TRP A CA 1
ATOM 1544 C C . TRP A 1 188 ? 11.022 -2.348 -5.813 1.00 95.38 188 TRP A C 1
ATOM 1546 O O . TRP A 1 188 ? 10.047 -1.635 -6.046 1.00 95.38 188 TRP A O 1
ATOM 1556 N N . LEU A 1 189 ? 11.793 -2.851 -6.771 1.00 96.69 189 LEU A N 1
ATOM 1557 C CA . LEU A 1 189 ? 11.366 -2.960 -8.162 1.00 96.69 189 LEU A CA 1
ATOM 1558 C C . LEU A 1 189 ? 11.012 -4.416 -8.430 1.00 96.69 189 LEU A C 1
ATOM 1560 O O . LEU A 1 189 ? 11.781 -5.309 -8.074 1.00 96.69 189 LEU A O 1
ATOM 1564 N N . GLY A 1 190 ? 9.862 -4.668 -9.044 1.00 97.00 190 GLY A N 1
ATOM 1565 C CA . GLY A 1 190 ? 9.384 -6.028 -9.264 1.00 97.00 190 GLY A CA 1
ATOM 1566 C C . GLY A 1 190 ? 8.546 -6.188 -10.522 1.00 97.00 190 GLY A C 1
ATOM 1567 O O . GLY A 1 190 ? 7.856 -5.271 -10.952 1.00 97.00 190 GLY A O 1
ATOM 1568 N N . GLU A 1 191 ? 8.595 -7.385 -11.084 1.00 98.12 191 GLU A N 1
ATOM 1569 C CA . GLU A 1 191 ? 7.750 -7.880 -12.167 1.00 98.12 191 GLU A CA 1
ATOM 1570 C C . GLU A 1 191 ? 7.330 -9.315 -11.823 1.00 98.12 191 GLU A C 1
ATOM 1572 O O . GLU A 1 191 ? 8.118 -10.061 -11.237 1.00 98.12 191 GLU A O 1
ATOM 1577 N N . GLY A 1 192 ? 6.113 -9.723 -12.192 1.00 97.62 192 GLY A N 1
ATOM 1578 C CA . GLY A 1 192 ? 5.585 -11.059 -11.910 1.00 97.62 192 GLY A CA 1
ATOM 1579 C C . GLY A 1 192 ? 4.266 -11.009 -11.152 1.00 97.62 192 GLY A C 1
ATOM 1580 O O . GLY A 1 192 ? 3.355 -10.291 -11.550 1.00 97.62 192 GLY A O 1
ATOM 1581 N N . VAL A 1 193 ? 4.132 -11.787 -10.080 1.00 97.62 193 VAL A N 1
ATOM 1582 C CA . VAL A 1 193 ? 2.887 -11.886 -9.306 1.00 97.62 193 VAL A CA 1
ATOM 1583 C C . VAL A 1 193 ? 3.130 -11.472 -7.863 1.00 97.62 193 VAL A C 1
ATOM 1585 O O . VAL A 1 193 ? 3.976 -12.063 -7.189 1.00 97.62 193 VAL A O 1
ATOM 1588 N N . ILE A 1 194 ? 2.364 -10.488 -7.390 1.00 95.44 194 ILE A N 1
ATOM 1589 C CA . ILE A 1 194 ? 2.235 -10.193 -5.963 1.00 95.44 194 ILE A CA 1
ATOM 1590 C C . ILE A 1 194 ? 1.001 -10.890 -5.409 1.00 95.44 194 ILE A C 1
ATOM 1592 O O . ILE A 1 194 ? -0.118 -10.723 -5.899 1.00 95.44 194 ILE A O 1
ATOM 1596 N N . GLU A 1 195 ? 1.222 -11.638 -4.340 1.00 92.88 195 GLU A N 1
ATOM 1597 C CA . GLU A 1 195 ? 0.192 -12.282 -3.540 1.00 92.88 195 GLU A CA 1
ATOM 1598 C C . GLU A 1 195 ? 0.226 -11.711 -2.126 1.00 92.88 195 GLU A C 1
ATOM 1600 O O . GLU A 1 195 ? 1.287 -11.380 -1.612 1.00 92.88 195 GLU A O 1
ATOM 1605 N N . ALA A 1 196 ? -0.915 -11.658 -1.454 1.00 86.19 196 ALA A N 1
ATOM 1606 C CA . ALA A 1 196 ? -0.971 -11.455 -0.014 1.00 86.19 196 ALA A CA 1
ATOM 1607 C C . ALA A 1 196 ? -2.105 -12.295 0.562 1.00 86.19 196 ALA A C 1
ATOM 1609 O O . ALA A 1 196 ? -3.071 -12.584 -0.156 1.00 86.19 196 ALA A O 1
ATOM 1610 N N . PRO A 1 197 ? -2.030 -12.683 1.849 1.00 77.75 197 PRO A N 1
ATOM 1611 C CA . PRO A 1 197 ? -3.172 -13.265 2.520 1.00 77.75 197 PRO A CA 1
ATOM 1612 C C . PRO A 1 197 ? -4.358 -12.340 2.323 1.00 77.75 197 PRO A C 1
ATOM 1614 O O . PRO A 1 197 ? -4.254 -11.151 2.624 1.00 77.75 197 PRO A O 1
ATOM 1617 N N . HIS A 1 198 ? -5.470 -12.902 1.857 1.00 73.69 198 HIS A N 1
ATOM 1618 C CA . HIS A 1 198 ? -6.727 -12.172 1.802 1.00 73.69 198 HIS A CA 1
ATOM 1619 C C . HIS A 1 198 ? -6.736 -11.008 0.792 1.00 73.69 198 HIS A C 1
ATOM 1621 O O . HIS A 1 198 ? -7.395 -10.004 1.011 1.00 73.69 198 HIS A O 1
ATOM 1627 N N . HIS A 1 199 ? -6.012 -11.125 -0.319 1.00 78.06 199 HIS A N 1
ATOM 1628 C CA . HIS A 1 199 ? -6.142 -10.214 -1.457 1.00 78.06 199 HIS A CA 1
ATOM 1629 C C . HIS A 1 199 ? -6.086 -11.009 -2.757 1.00 78.06 199 HIS A C 1
ATOM 1631 O O . HIS A 1 199 ? -5.395 -12.030 -2.836 1.00 78.06 199 HIS A O 1
ATOM 1637 N N . LYS A 1 200 ? -6.788 -10.546 -3.796 1.00 85.25 200 LYS A N 1
ATOM 1638 C CA . LYS A 1 200 ? -6.644 -11.152 -5.124 1.00 85.25 200 LYS A CA 1
ATOM 1639 C C . LYS A 1 200 ? -5.205 -10.945 -5.624 1.00 85.25 200 LYS A C 1
ATOM 1641 O O . LYS A 1 200 ? -4.739 -9.807 -5.570 1.00 85.25 200 LYS A O 1
ATOM 1646 N N . PRO A 1 201 ? -4.512 -11.980 -6.141 1.00 91.81 201 PRO A N 1
ATOM 1647 C CA . PRO A 1 201 ? -3.183 -11.813 -6.722 1.00 91.81 201 PRO A CA 1
ATOM 1648 C C . PRO A 1 201 ? -3.149 -10.733 -7.810 1.00 91.81 201 PRO A C 1
ATOM 1650 O O . PRO A 1 201 ? -4.082 -10.613 -8.611 1.00 91.81 201 PRO A O 1
ATOM 1653 N N . ARG A 1 202 ? -2.062 -9.959 -7.848 1.00 93.19 202 ARG A N 1
ATOM 1654 C CA . ARG A 1 202 ? -1.834 -8.881 -8.820 1.00 93.19 202 ARG A CA 1
ATOM 1655 C C . ARG A 1 202 ? -0.703 -9.269 -9.758 1.00 93.19 202 ARG A C 1
ATOM 1657 O O . ARG A 1 202 ? 0.376 -9.641 -9.307 1.00 93.19 202 ARG A O 1
ATOM 1664 N N . VAL A 1 203 ? -0.961 -9.174 -11.059 1.00 96.75 203 VAL A N 1
ATOM 1665 C CA . VAL A 1 203 ? 0.033 -9.451 -12.101 1.00 96.75 203 VAL A CA 1
ATOM 1666 C C . VAL A 1 203 ? 0.683 -8.138 -12.521 1.00 96.75 203 VAL A C 1
ATOM 1668 O O . VAL A 1 203 ? 0.033 -7.276 -13.106 1.00 96.75 203 VAL A O 1
ATOM 1671 N N . LEU A 1 204 ? 1.971 -8.012 -12.233 1.00 97.06 204 LEU A N 1
ATOM 1672 C CA . LEU A 1 204 ? 2.826 -6.892 -12.595 1.00 97.06 204 LEU A CA 1
ATOM 1673 C C . LEU A 1 204 ? 3.447 -7.179 -13.964 1.00 97.06 204 LEU A C 1
ATOM 1675 O O . LEU A 1 204 ? 4.349 -8.010 -14.072 1.00 97.06 204 LEU A O 1
ATOM 1679 N N . LYS A 1 205 ? 2.944 -6.522 -15.013 1.00 95.81 205 LYS A N 1
ATOM 1680 C CA . LYS A 1 205 ? 3.480 -6.640 -16.379 1.00 95.81 205 LYS A CA 1
ATOM 1681 C C . LYS A 1 205 ? 4.588 -5.607 -16.593 1.00 95.81 205 LYS A C 1
ATOM 1683 O O . LYS A 1 205 ? 4.294 -4.418 -16.692 1.00 95.81 205 LYS A O 1
ATOM 1688 N N . GLY A 1 206 ? 5.840 -6.053 -16.660 1.00 96.19 206 GLY A N 1
ATOM 1689 C CA . GLY A 1 206 ? 7.009 -5.169 -16.661 1.00 96.19 206 GLY A CA 1
ATOM 1690 C C . GLY A 1 206 ? 7.363 -4.622 -15.268 1.00 96.19 206 GLY A C 1
ATOM 1691 O O . GLY A 1 206 ? 6.712 -4.970 -14.273 1.00 96.19 206 GLY A O 1
ATOM 1692 N N . PRO A 1 207 ? 8.400 -3.772 -15.167 1.00 96.75 207 PRO A N 1
ATOM 1693 C CA . PRO A 1 207 ? 8.894 -3.287 -13.887 1.00 96.75 207 PRO A CA 1
ATOM 1694 C C . PRO A 1 207 ? 7.885 -2.361 -13.205 1.00 96.75 207 PRO A C 1
ATOM 1696 O O . PRO A 1 207 ? 7.415 -1.371 -13.766 1.00 96.75 207 PRO A O 1
ATOM 1699 N N . HIS A 1 208 ? 7.582 -2.670 -11.953 1.00 97.81 208 HIS A N 1
ATOM 1700 C CA . HIS A 1 208 ? 6.773 -1.845 -11.071 1.00 97.81 208 HIS A CA 1
ATOM 1701 C C . HIS A 1 208 ? 7.597 -1.414 -9.871 1.00 97.81 208 HIS A C 1
ATOM 1703 O O . HIS A 1 208 ? 8.325 -2.219 -9.287 1.00 97.81 208 HIS A O 1
ATOM 1709 N N . LEU A 1 209 ? 7.434 -0.158 -9.469 1.00 96.50 209 LEU A N 1
ATOM 1710 C CA . LEU A 1 209 ? 7.874 0.291 -8.163 1.00 96.50 209 LEU A CA 1
ATOM 1711 C C . LEU A 1 209 ? 6.851 -0.130 -7.119 1.00 96.50 209 LEU A C 1
ATOM 1713 O O . LEU A 1 209 ? 5.661 0.168 -7.217 1.00 96.50 209 LEU A O 1
ATOM 1717 N N . ILE A 1 210 ? 7.346 -0.835 -6.115 1.00 96.25 210 ILE A N 1
ATOM 1718 C CA . ILE A 1 210 ? 6.566 -1.387 -5.027 1.00 96.25 210 ILE A CA 1
ATOM 1719 C C . ILE A 1 210 ? 6.967 -0.633 -3.760 1.00 96.25 210 ILE A C 1
ATOM 1721 O O . ILE A 1 210 ? 8.111 -0.725 -3.305 1.00 96.25 210 ILE A O 1
ATOM 1725 N N . ALA A 1 211 ? 6.027 0.124 -3.199 1.00 94.12 211 ALA A N 1
ATOM 1726 C CA . ALA A 1 211 ? 6.223 0.921 -1.992 1.00 94.12 211 ALA A CA 1
ATOM 1727 C C . ALA A 1 211 ? 5.169 0.582 -0.938 1.00 94.12 211 ALA A C 1
ATOM 1729 O O . ALA A 1 211 ? 4.046 0.197 -1.255 1.00 94.12 211 ALA A O 1
ATOM 1730 N N . ARG A 1 212 ? 5.518 0.764 0.334 1.00 88.25 212 ARG A N 1
ATOM 1731 C CA . ARG A 1 212 ? 4.620 0.508 1.461 1.00 88.25 212 ARG A CA 1
ATOM 1732 C C . ARG A 1 212 ? 4.173 1.818 2.097 1.00 88.25 212 ARG A C 1
ATOM 1734 O O . ARG A 1 212 ? 4.979 2.721 2.291 1.00 88.25 212 ARG A O 1
ATOM 1741 N N . THR A 1 213 ? 2.896 1.884 2.462 1.00 78.44 213 THR A N 1
ATOM 1742 C CA . THR A 1 213 ? 2.231 3.029 3.108 1.00 78.44 213 THR A CA 1
ATOM 1743 C C . THR A 1 213 ? 2.995 3.486 4.360 1.00 78.44 213 THR A C 1
ATOM 1745 O O . THR A 1 213 ? 3.237 4.677 4.514 1.00 78.44 213 THR A O 1
ATOM 1748 N N . TRP A 1 214 ? 3.455 2.561 5.218 1.00 68.88 214 TRP A N 1
ATOM 1749 C CA . TRP A 1 214 ? 4.250 2.869 6.417 1.00 68.88 214 TRP A CA 1
ATOM 1750 C C . TRP A 1 214 ? 5.262 1.761 6.733 1.00 68.88 214 TRP A C 1
ATOM 1752 O O . TRP A 1 214 ? 4.965 0.582 6.555 1.00 68.88 214 TRP A O 1
ATOM 1762 N N . LYS A 1 215 ? 6.414 2.120 7.309 1.00 49.44 215 LYS A N 1
ATOM 1763 C CA . LYS A 1 215 ? 7.224 1.179 8.096 1.00 49.44 215 LYS A CA 1
ATOM 1764 C C . LYS A 1 215 ? 6.478 0.957 9.422 1.00 49.44 215 LYS A C 1
ATOM 1766 O O . LYS A 1 215 ? 6.182 1.934 10.115 1.00 49.44 215 LYS A O 1
ATOM 1771 N N . CYS A 1 216 ? 6.137 -0.284 9.789 1.00 32.62 216 CYS A N 1
ATOM 1772 C CA . CYS A 1 216 ? 5.965 -0.586 11.216 1.00 32.62 216 CYS A CA 1
ATOM 1773 C C . CYS A 1 216 ? 7.315 -0.244 11.846 1.00 32.62 216 CYS A C 1
ATOM 1775 O O . CYS A 1 216 ? 8.299 -0.867 11.469 1.00 32.62 216 CYS A O 1
ATOM 1777 N N . GLY A 1 217 ? 7.362 0.829 12.639 1.00 32.03 217 GLY A N 1
ATOM 1778 C CA . GLY A 1 217 ? 8.610 1.445 13.084 1.00 32.03 217 GLY A CA 1
ATOM 1779 C C . GLY A 1 217 ? 9.606 0.453 13.677 1.00 32.03 217 GLY A C 1
ATOM 1780 O O . GLY A 1 217 ? 9.201 -0.571 14.230 1.00 32.03 217 GLY A O 1
ATOM 1781 N N . ASP A 1 218 ? 10.881 0.816 13.559 1.00 28.34 218 ASP A N 1
ATOM 1782 C CA . ASP A 1 218 ? 11.861 0.430 14.574 1.00 28.34 218 ASP A CA 1
ATOM 1783 C C . ASP A 1 218 ? 11.429 1.023 15.932 1.00 28.34 218 ASP A C 1
ATOM 1785 O O . ASP A 1 218 ? 10.853 2.146 15.931 1.00 28.34 218 ASP A O 1
#